Protein 3KNG (pdb70)

Nearest PDB structures (foldseek):
  3kng-assembly1_B  TM=1.000E+00  e=7.003E-21  Streptomyces nogalater
  3kg1-assembly3_A-2  TM=9.903E-01  e=3.746E-19  Streptomyces nogalater
  7bio-assembly1_A  TM=9.325E-01  e=1.350E-10  Streptomyces bottropensis
  2gff-assembly1_A  TM=7.891E-01  e=5.356E-07  Yersinia pestis
  2omo-assembly4_E  TM=8.307E-01  e=4.320E-06  Nitrosomonas europaea

InterPro domains:
  IPR007138 Antibiotic biosynthesis monooxygenase domain [PF03992] (16-83)
  IPR007138 Antibiotic biosynthesis monooxygenase domain [PS51725] (14-100)
  IPR011008 Dimeric alpha-beta barrel [SSF54909] (10-104)

Foldseek 3Di:
DQKKKKKKKKFFPAALVQLVVLVVVLVVLLCPFPFWDDKDWADDPPDGGIIMMITMGNHPVSVVVSCPDPVNVVSCVSNVVTIDIDMDMGDDDDDPPD/DFKKKKKKKKFWAAALVLLVVLVVVLVVLLVPFPFWDDKDWADDPPDRGIIMMITMGNHPVSVVVSVPDPVNVVSVVSNVVTIDIDMDMGDDDDDPPD

CATH classification: 3.30.70.100

Structure (mmCIF, N/CA/C/O backbone):
data_3KNG
#
_entry.id   3KNG
#
_cell.length_a   82.681
_cell.length_b   82.681
_cell.length_c   83.417
_cell.angle_alpha   90.000
_cell.angle_beta   90.000
_cell.angle_gamma   90.000
#
_symmetry.space_group_name_H-M   'P 41 21 2'
#
loop_
_entity.id
_entity.type
_entity.pdbx_description
1 polymer SnoaB
2 non-polymer 'SULFATE ION'
3 non-polymer 'CHLORIDE ION'
4 non-polymer 1,2-ETHANEDIOL
5 water water
#
loop_
_atom_site.group_PDB
_atom_site.id
_atom_site.type_symbol
_atom_site.label_atom_id
_atom_site.label_alt_id
_atom_site.label_comp_id
_atom_site.label_asym_id
_atom_site.label_entity_id
_atom_site.label_seq_id
_atom_site.pdbx_PDB_ins_code
_atom_site.Cartn_x
_atom_site.Cartn_y
_atom_site.Cartn_z
_atom_site.occupancy
_atom_site.B_iso_or_equiv
_atom_site.auth_seq_id
_atom_site.auth_comp_id
_atom_site.auth_asym_id
_atom_site.auth_atom_id
_atom_site.pdbx_PDB_model_num
ATOM 1 N N . ALA A 1 12 ? 27.368 1.721 -16.656 1.00 55.99 11 ALA A N 1
ATOM 2 C CA . ALA A 1 12 ? 28.417 0.778 -16.170 1.00 55.45 11 ALA A CA 1
ATOM 3 C C . ALA A 1 12 ? 29.323 1.445 -15.128 1.00 52.74 11 ALA A C 1
ATOM 4 O O . ALA A 1 12 ? 28.902 1.648 -13.987 1.00 53.74 11 ALA A O 1
ATOM 6 N N . ASP A 1 13 ? 30.554 1.782 -15.513 1.00 49.95 12 ASP A N 1
ATOM 7 C CA . ASP A 1 13 ? 31.476 2.492 -14.621 1.00 45.56 12 ASP A CA 1
ATOM 8 C C . ASP A 1 13 ? 31.166 3.986 -14.523 1.00 39.66 12 ASP A C 1
ATOM 9 O O . ASP A 1 13 ? 31.510 4.623 -13.525 1.00 37.95 12 ASP A O 1
ATOM 14 N N . GLU A 1 14 ? 30.520 4.535 -15.554 1.00 35.66 13 GLU A N 1
ATOM 15 C CA . GLU A 1 14 ? 30.168 5.958 -15.598 1.00 33.83 13 GLU A CA 1
ATOM 16 C C . GLU A 1 14 ? 29.373 6.398 -14.376 1.00 30.08 13 GLU A C 1
ATOM 17 O O . GLU A 1 14 ? 28.496 5.673 -13.898 1.00 31.34 13 GLU A O 1
ATOM 23 N N . VAL A 1 15 ? 29.693 7.584 -13.871 1.00 27.83 14 VAL A N 1
ATOM 24 C CA . VAL A 1 15 ? 28.892 8.210 -12.826 1.00 26.07 14 VAL A CA 1
ATOM 25 C C . VAL A 1 15 ? 28.322 9.534 -13.325 1.00 26.06 14 VAL A C 1
ATOM 26 O O . VAL A 1 15 ? 28.939 10.220 -14.145 1.00 23.40 14 VAL A O 1
ATOM 30 N N . THR A 1 16 ? 27.138 9.875 -12.830 1.00 23.65 15 THR A N 1
ATOM 31 C CA . THR A 1 16 ? 26.467 11.110 -13.206 1.00 23.32 15 THR A CA 1
ATOM 32 C C . THR A 1 16 ? 26.224 11.975 -11.973 1.00 22.24 15 THR A C 1
ATOM 33 O O . THR A 1 16 ? 25.561 11.551 -11.023 1.00 22.35 15 THR A O 1
ATOM 37 N N . PHE A 1 17 ? 26.775 13.185 -11.998 1.00 21.07 16 PHE A N 1
ATOM 38 C CA . PHE A 1 17 ? 26.619 14.149 -10.917 1.00 21.29 16 PHE A CA 1
ATOM 39 C C . PHE A 1 17 ? 25.478 15.098 -11.259 1.00 22.61 16 PHE A C 1
ATOM 40 O O . PHE A 1 17 ? 25.482 15.726 -12.320 1.00 25.10 16 PHE A O 1
ATOM 48 N N . VAL A 1 18 ? 24.495 15.183 -10.367 1.00 21.69 17 VAL A N 1
ATOM 49 C CA . VAL A 1 18 ? 23.336 16.049 -10.569 1.00 20.54 17 VAL A CA 1
ATOM 50 C C . VAL A 1 18 ? 23.297 17.128 -9.488 1.00 21.30 17 VAL A C 1
ATOM 51 O O . VAL A 1 18 ? 23.248 16.814 -8.298 1.00 22.96 17 VAL A O 1
ATOM 55 N N . ASN A 1 19 ? 23.327 18.389 -9.923 1.00 20.83 18 ASN A N 1
ATOM 56 C CA A ASN A 1 19 ? 23.262 19.511 -9.025 0.50 20.28 18 ASN A CA 1
ATOM 57 C CA B ASN A 1 19 ? 23.257 19.575 -9.034 0.50 21.99 18 ASN A CA 1
ATOM 58 C C . ASN A 1 19 ? 21.971 20.317 -9.270 1.00 21.93 18 ASN A C 1
ATOM 59 O O . ASN A 1 19 ? 21.638 20.620 -10.416 1.00 21.77 18 ASN A O 1
ATOM 68 N N . ARG A 1 20 ? 21.246 20.648 -8.205 1.00 20.24 19 ARG A N 1
ATOM 69 C CA . ARG A 1 20 ? 20.112 21.570 -8.330 1.00 21.10 19 ARG A CA 1
ATOM 70 C C . ARG A 1 20 ? 20.517 22.901 -7.702 1.00 21.15 19 ARG A C 1
ATOM 71 O O . ARG A 1 20 ? 20.779 22.963 -6.501 1.00 23.53 19 ARG A O 1
ATOM 79 N N . PHE A 1 21 ? 20.572 23.957 -8.512 1.00 21.03 20 PHE A N 1
ATOM 80 C CA . PHE A 1 21 ? 20.932 25.290 -8.022 1.00 20.83 20 PHE A CA 1
ATOM 81 C C . PHE A 1 21 ? 19.713 26.160 -7.750 1.00 23.20 20 PHE A C 1
ATOM 82 O O . PHE A 1 21 ? 18.753 26.164 -8.524 1.00 22.99 20 PHE A O 1
ATOM 90 N N . THR A 1 22 ? 19.769 26.898 -6.646 1.00 22.53 21 THR A N 1
ATOM 91 C CA . THR A 1 22 ? 18.882 28.028 -6.418 1.00 23.48 21 THR A CA 1
ATOM 92 C C . THR A 1 22 ? 19.762 29.274 -6.455 1.00 24.10 21 THR A C 1
ATOM 93 O O . THR A 1 22 ? 20.647 29.441 -5.613 1.00 23.89 21 THR A O 1
ATOM 97 N N . VAL A 1 23 ? 19.527 30.132 -7.442 1.00 22.74 22 VAL A N 1
ATOM 98 C CA . VAL A 1 23 ? 20.389 31.287 -7.679 1.00 21.04 22 VAL A CA 1
ATOM 99 C C . VAL A 1 23 ? 19.885 32.489 -6.890 1.00 24.93 22 VAL A C 1
ATOM 100 O O . VAL A 1 23 ? 18.721 32.880 -7.030 1.00 25.01 22 VAL A O 1
ATOM 104 N N . HIS A 1 24 ? 20.752 33.067 -6.060 1.00 24.96 23 HIS A N 1
ATOM 105 C CA A HIS A 1 24 ? 20.363 34.244 -5.284 0.60 27.57 23 HIS A CA 1
ATOM 106 C CA B HIS A 1 24 ? 20.392 34.232 -5.254 0.40 27.55 23 HIS A CA 1
ATOM 107 C C . HIS A 1 24 ? 20.983 35.540 -5.805 1.00 29.07 23 HIS A C 1
ATOM 108 O O . HIS A 1 24 ? 20.521 36.632 -5.464 1.00 30.30 23 HIS A O 1
ATOM 121 N N . GLY A 1 25 ? 22.004 35.420 -6.655 1.00 28.50 24 GLY A N 1
ATOM 122 C CA . GLY A 1 25 ? 22.589 36.574 -7.351 1.00 28.42 24 GLY A CA 1
ATOM 123 C C . GLY A 1 25 ? 21.933 36.786 -8.709 1.00 28.19 24 GLY A C 1
ATOM 124 O O . GLY A 1 25 ? 20.854 36.247 -8.968 1.00 29.62 24 GLY A O 1
ATOM 125 N N . ALA A 1 26 ? 22.573 37.569 -9.577 1.00 26.56 25 ALA A N 1
ATOM 126 C CA . ALA A 1 26 ? 22.062 37.791 -10.931 1.00 25.27 25 ALA A CA 1
ATOM 127 C C . ALA A 1 26 ? 22.249 36.527 -11.769 1.00 24.67 25 ALA A C 1
ATOM 128 O O . ALA A 1 26 ? 23.348 35.967 -11.795 1.00 23.16 25 ALA A O 1
ATOM 130 N N . PRO A 1 27 ? 21.174 36.056 -12.435 1.00 25.01 26 PRO A N 1
ATOM 131 C CA . PRO A 1 27 ? 21.300 34.865 -13.280 1.00 25.03 26 PRO A CA 1
ATOM 132 C C . PRO A 1 27 ? 22.371 34.967 -14.372 1.00 23.97 26 PRO A C 1
ATOM 133 O O . PRO A 1 27 ? 23.039 33.972 -14.657 1.00 21.66 26 PRO A O 1
ATOM 137 N N . ALA A 1 28 ? 22.532 36.148 -14.969 1.00 24.72 27 ALA A N 1
ATOM 138 C CA . ALA A 1 28 ? 23.569 36.367 -15.980 1.00 25.15 27 ALA A CA 1
ATOM 139 C C . ALA A 1 28 ? 24.974 36.141 -15.415 1.00 24.08 27 ALA A C 1
ATOM 140 O O . ALA A 1 28 ? 25.823 35.539 -16.075 1.00 22.80 27 ALA A O 1
ATOM 142 N N . GLU A 1 29 ? 25.205 36.626 -14.195 1.00 23.24 28 GLU A N 1
ATOM 143 C CA . GLU A 1 29 ? 26.487 36.444 -13.517 1.00 22.34 28 GLU A CA 1
ATOM 144 C C . GLU A 1 29 ? 26.690 34.984 -13.115 1.00 21.88 28 GLU A C 1
ATOM 145 O O . GLU A 1 29 ? 27.798 34.457 -13.229 1.00 21.57 28 GLU A O 1
ATOM 151 N N . PHE A 1 30 ? 25.619 34.339 -12.652 1.00 21.34 29 PHE A N 1
ATOM 152 C CA . PHE A 1 30 ? 25.664 32.913 -12.324 1.00 20.19 29 PHE A CA 1
ATOM 153 C C . PHE A 1 30 ? 26.081 32.076 -13.532 1.00 20.28 29 PHE A C 1
ATOM 154 O O . PHE A 1 30 ? 26.954 31.217 -13.416 1.00 19.98 29 PHE A O 1
ATOM 162 N N . GLU A 1 31 ? 25.457 32.332 -14.682 1.00 19.72 30 GLU A N 1
ATOM 163 C CA . GLU A 1 31 ? 25.754 31.590 -15.909 1.00 20.70 30 GLU A CA 1
ATOM 164 C C . GLU A 1 31 ? 27.191 31.806 -16.381 1.00 22.08 30 GLU A C 1
ATOM 165 O O . GLU A 1 31 ? 27.829 30.879 -16.887 1.00 21.67 30 GLU A O 1
ATOM 171 N N . SER A 1 32 ? 27.691 33.029 -16.205 1.00 21.36 31 SER A N 1
ATOM 172 C CA . SER A 1 32 ? 29.066 33.373 -16.563 1.00 23.67 31 SER A CA 1
ATOM 173 C C . SER A 1 32 ? 30.080 32.667 -15.662 1.00 21.46 31 SER A C 1
ATOM 174 O O . SER A 1 32 ? 31.057 32.098 -16.153 1.00 21.11 31 SER A O 1
ATOM 177 N N . VAL A 1 33 ? 29.842 32.709 -14.351 1.00 21.84 32 VAL A N 1
ATOM 178 C CA . VAL A 1 33 ? 30.701 32.031 -13.377 1.00 21.40 32 VAL A CA 1
ATOM 179 C C . VAL A 1 33 ? 30.608 30.514 -13.535 1.00 22.16 32 VAL A C 1
ATOM 180 O O . VAL A 1 33 ? 31.625 29.819 -13.444 1.00 22.42 32 VAL A O 1
ATOM 184 N N . PHE A 1 34 ? 29.400 30.007 -13.786 1.00 19.68 33 PHE A N 1
ATOM 185 C CA . PHE A 1 34 ? 29.224 28.575 -14.017 1.00 19.36 33 PHE A CA 1
ATOM 186 C C . PHE A 1 34 ? 30.018 28.099 -15.229 1.00 19.12 33 PHE A C 1
ATOM 187 O O . PHE A 1 34 ? 30.657 27.046 -15.177 1.00 19.73 33 PHE A O 1
ATOM 195 N N . ALA A 1 35 ? 29.972 28.875 -16.312 1.00 20.35 34 ALA A N 1
ATOM 196 C CA . ALA A 1 35 ? 30.677 28.530 -17.545 1.00 22.62 34 ALA A CA 1
ATOM 197 C C . ALA A 1 35 ? 32.176 28.341 -17.311 1.00 23.07 34 ALA A C 1
ATOM 198 O O . ALA A 1 35 ? 32.785 27.433 -17.882 1.00 22.31 34 ALA A O 1
ATOM 200 N N . ARG A 1 36 ? 32.759 29.195 -16.470 1.00 23.40 35 ARG A N 1
ATOM 201 C CA . ARG A 1 36 ? 34.176 29.091 -16.113 1.00 23.85 35 ARG A CA 1
ATOM 202 C C . ARG A 1 36 ? 34.461 27.843 -15.279 1.00 22.36 35 ARG A C 1
ATOM 203 O O . ARG A 1 36 ? 35.483 27.182 -15.479 1.00 22.54 35 ARG A O 1
ATOM 211 N N . THR A 1 37 ? 33.559 27.531 -14.350 1.00 21.70 36 THR A N 1
ATOM 212 C CA . THR A 1 37 ? 33.686 26.343 -13.506 1.00 22.13 36 THR A CA 1
ATOM 213 C C . THR A 1 37 ? 33.544 25.070 -14.342 1.00 21.01 36 THR A C 1
ATOM 214 O O . THR A 1 37 ? 34.276 24.099 -14.134 1.00 20.31 36 THR A O 1
ATOM 218 N N . ALA A 1 38 ? 32.605 25.088 -15.287 1.00 21.13 37 ALA A N 1
ATOM 219 C CA . ALA A 1 38 ? 32.389 23.969 -16.204 1.00 20.98 37 ALA A CA 1
ATOM 220 C C . ALA A 1 38 ? 33.613 23.729 -17.086 1.00 22.93 37 ALA A C 1
ATOM 221 O O . ALA A 1 38 ? 34.002 22.582 -17.313 1.00 22.91 37 ALA A O 1
ATOM 223 N N . ALA A 1 39 ? 34.211 24.818 -17.571 1.00 21.29 38 ALA A N 1
ATOM 224 C CA . ALA A 1 39 ? 35.443 24.760 -18.357 1.00 22.85 38 ALA A CA 1
ATOM 225 C C . ALA A 1 39 ? 36.585 24.151 -17.548 1.00 22.45 38 ALA A C 1
ATOM 226 O O . ALA A 1 39 ? 37.368 23.363 -18.079 1.00 23.98 38 ALA A O 1
ATOM 228 N N . PHE A 1 40 ? 36.668 24.516 -16.267 1.00 20.18 39 PHE A N 1
ATOM 229 C CA . PHE A 1 40 ? 37.650 23.931 -15.351 1.00 21.25 39 PHE A CA 1
ATOM 230 C C . PHE A 1 40 ? 37.504 22.412 -15.271 1.00 22.30 39 PHE A C 1
ATOM 231 O O . PHE A 1 40 ? 38.498 21.689 -15.359 1.00 22.22 39 PHE A O 1
ATOM 239 N N . PHE A 1 41 ? 36.273 21.936 -15.099 1.00 20.70 40 PHE A N 1
ATOM 240 C CA . PHE A 1 41 ? 36.025 20.500 -15.007 1.00 21.82 40 PHE A CA 1
ATOM 241 C C . PHE A 1 41 ? 36.187 19.789 -16.343 1.00 22.50 40 PHE A C 1
ATOM 242 O O . PHE A 1 41 ? 36.618 18.635 -16.385 1.00 21.04 40 PHE A O 1
ATOM 250 N N . ALA A 1 42 ? 35.851 20.483 -17.428 1.00 23.39 41 ALA A N 1
ATOM 251 C CA . ALA A 1 42 ? 35.954 19.920 -18.773 1.00 26.12 41 ALA A CA 1
ATOM 252 C C . ALA A 1 42 ? 37.392 19.568 -19.170 1.00 29.42 41 ALA A C 1
ATOM 253 O O . ALA A 1 42 ? 37.608 18.716 -20.035 1.00 29.95 41 ALA A O 1
ATOM 255 N N . ARG A 1 43 ? 38.366 20.225 -18.534 1.00 27.18 42 ARG A N 1
ATOM 256 C CA . ARG A 1 43 ? 39.795 19.952 -18.765 1.00 30.82 42 ARG A CA 1
ATOM 257 C C . ARG A 1 43 ? 40.317 18.747 -17.988 1.00 30.04 42 ARG A C 1
ATOM 258 O O . ARG A 1 43 ? 41.428 18.274 -18.246 1.00 27.84 42 ARG A O 1
ATOM 266 N N . GLN A 1 44 ? 39.534 18.268 -17.027 1.00 25.73 43 GLN A N 1
ATOM 267 C CA . GLN A 1 44 ? 39.986 17.197 -16.146 1.00 25.53 43 GLN A CA 1
ATOM 268 C C . GLN A 1 44 ? 39.867 15.837 -16.824 1.00 25.99 43 GLN A C 1
ATOM 269 O O . GLN A 1 44 ? 38.920 15.611 -17.582 1.00 25.39 43 GLN A O 1
ATOM 275 N N . PRO A 1 45 ? 40.832 14.931 -16.564 1.00 28.39 44 PRO A N 1
ATOM 276 C CA . PRO A 1 45 ? 40.733 13.583 -17.117 1.00 28.19 44 PRO A CA 1
ATOM 277 C C . PRO A 1 45 ? 39.437 12.905 -16.688 1.00 26.86 44 PRO A C 1
ATOM 278 O O . PRO A 1 45 ? 39.027 13.021 -15.530 1.00 27.24 44 PRO A O 1
ATOM 282 N N . GLY A 1 46 ? 38.795 12.219 -17.626 1.00 26.76 45 GLY A N 1
ATOM 283 C CA . GLY A 1 46 ? 37.585 11.472 -17.326 1.00 25.72 45 GLY A CA 1
ATOM 284 C C . GLY A 1 46 ? 36.285 12.240 -17.475 1.00 24.69 45 GLY A C 1
ATOM 285 O O . GLY A 1 46 ? 35.212 11.654 -17.323 1.00 25.06 45 GLY A O 1
ATOM 286 N N . PHE A 1 47 ? 36.362 13.541 -17.759 1.00 24.62 46 PHE A N 1
ATOM 287 C CA . PHE A 1 47 ? 35.154 14.321 -18.046 1.00 23.69 46 PHE A CA 1
ATOM 288 C C . PHE A 1 47 ? 34.534 13.839 -19.353 1.00 25.79 46 PHE A C 1
ATOM 289 O O . PHE A 1 47 ? 35.234 13.707 -20.360 1.00 24.33 46 PHE A O 1
A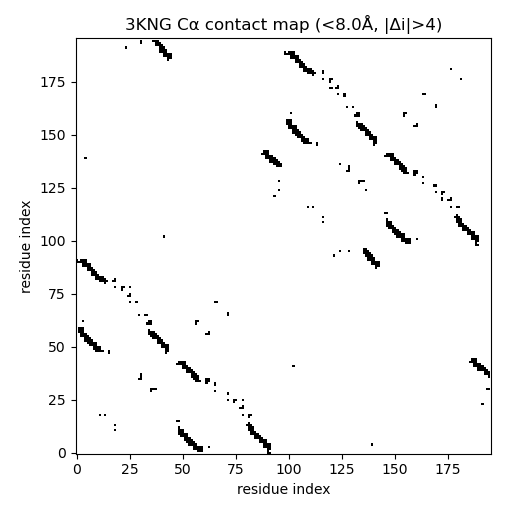TOM 297 N N . VAL A 1 48 ? 33.230 13.571 -19.338 1.00 22.08 47 VAL A N 1
ATOM 298 C CA . VAL A 1 48 ? 32.536 13.114 -20.545 1.00 25.66 47 VAL A CA 1
ATOM 299 C C . VAL A 1 48 ? 31.711 14.238 -21.174 1.00 25.08 47 VAL A C 1
ATOM 300 O O . VAL A 1 48 ? 31.967 14.634 -22.313 1.00 24.19 47 VAL A O 1
ATOM 304 N N . ARG A 1 49 ? 30.734 14.747 -20.427 1.00 23.87 48 ARG A N 1
ATOM 305 C CA . ARG A 1 49 ? 29.845 15.801 -20.911 1.00 24.46 48 ARG A CA 1
ATOM 306 C C . ARG A 1 49 ? 29.078 16.422 -19.749 1.00 23.51 48 ARG A C 1
ATOM 307 O O . ARG A 1 49 ? 28.996 15.834 -18.669 1.00 22.22 48 ARG A O 1
ATOM 315 N N . HIS A 1 50 ? 28.527 17.612 -19.969 1.00 23.30 49 HIS A N 1
ATOM 316 C CA . HIS A 1 50 ? 27.584 18.205 -19.026 1.00 22.26 49 HIS A CA 1
ATOM 317 C C . HIS A 1 50 ? 26.523 18.994 -19.777 1.00 23.66 49 HIS A C 1
ATOM 318 O O . HIS A 1 50 ? 26.741 19.411 -20.910 1.00 23.94 49 HIS A O 1
ATOM 325 N N . THR A 1 51 ? 25.379 19.194 -19.131 1.00 26.51 50 THR A N 1
ATOM 326 C CA . THR A 1 51 ? 24.364 20.120 -19.616 1.00 26.01 50 THR A CA 1
ATOM 327 C C . THR A 1 51 ? 23.833 20.951 -18.449 1.00 25.20 50 THR A C 1
ATOM 328 O O . THR A 1 51 ? 23.365 20.398 -17.450 1.00 23.87 50 THR A O 1
ATOM 332 N N . LEU A 1 52 ? 23.925 22.274 -18.569 1.00 22.46 51 LEU A N 1
ATOM 333 C CA . LEU A 1 52 ? 23.273 23.171 -17.620 1.00 22.90 51 LEU A CA 1
ATOM 334 C C . LEU A 1 52 ? 21.866 23.483 -18.116 1.00 21.27 51 LEU A C 1
ATOM 335 O O . LEU A 1 52 ? 21.683 23.950 -19.243 1.00 23.91 51 LEU A O 1
ATOM 340 N N . LEU A 1 53 ? 20.880 23.215 -17.265 1.00 21.23 52 LEU A N 1
ATOM 341 C CA . LEU A 1 53 ? 19.469 23.410 -17.594 1.00 21.29 52 LEU A CA 1
ATOM 342 C C . LEU A 1 53 ? 18.872 24.528 -16.737 1.00 22.43 52 LEU A C 1
ATOM 343 O O . LEU A 1 53 ? 19.213 24.644 -15.561 1.00 22.56 52 LEU A O 1
ATOM 348 N N . ARG A 1 54 ? 18.003 25.351 -17.330 1.00 22.69 53 ARG A N 1
ATOM 349 C CA A ARG A 1 54 ? 17.263 26.377 -16.589 0.50 22.06 53 ARG A CA 1
ATOM 350 C CA B ARG A 1 54 ? 17.263 26.375 -16.584 0.50 22.13 53 ARG A CA 1
ATOM 351 C C . ARG A 1 54 ? 15.782 26.014 -16.569 1.00 21.36 53 ARG A C 1
ATOM 352 O O . ARG A 1 54 ? 15.211 25.678 -17.609 1.00 21.98 53 ARG A O 1
ATOM 367 N N . GLU A 1 55 ? 15.157 26.078 -15.393 1.00 21.14 54 GLU A N 1
ATOM 368 C CA . GLU A 1 55 ? 13.730 25.747 -15.279 1.00 22.68 54 GLU A CA 1
ATOM 369 C C . GLU A 1 55 ? 12.866 26.747 -16.058 1.00 25.84 54 GLU A C 1
ATOM 370 O O . GLU A 1 55 ? 13.036 27.959 -15.908 1.00 27.72 54 GLU A O 1
ATOM 376 N N . ARG A 1 56 ? 11.960 26.233 -16.895 1.00 24.90 55 ARG A N 1
ATOM 377 C CA . ARG A 1 56 ? 11.057 27.071 -17.706 1.00 31.43 55 ARG A CA 1
ATOM 378 C C . ARG A 1 56 ? 10.227 28.002 -16.824 1.00 33.08 55 ARG A C 1
ATOM 379 O O . ARG A 1 56 ? 9.760 27.587 -15.761 1.00 32.80 55 ARG A O 1
ATOM 387 N N . ASP A 1 57 ? 10.046 29.250 -17.260 1.00 39.42 56 ASP A N 1
ATOM 388 C CA . ASP A 1 57 ? 9.217 30.228 -16.535 1.00 46.17 56 ASP A CA 1
ATOM 389 C C . ASP A 1 57 ? 9.745 30.594 -15.135 1.00 47.22 56 ASP A C 1
ATOM 390 O O . ASP A 1 57 ? 9.005 31.140 -14.311 1.00 49.29 56 ASP A O 1
ATOM 395 N N . LYS A 1 58 ? 11.012 30.283 -14.870 1.00 46.41 57 LYS A N 1
ATOM 396 C CA . LYS A 1 58 ? 11.670 30.677 -13.624 1.00 45.98 57 LYS A CA 1
ATOM 397 C C . LYS A 1 58 ? 13.007 31.328 -13.949 1.00 44.37 57 LYS A C 1
ATOM 398 O O . LYS A 1 58 ? 13.638 30.989 -14.953 1.00 43.33 57 LYS A O 1
ATOM 404 N N . ASP A 1 59 ? 13.438 32.260 -13.105 1.00 41.94 58 ASP A N 1
ATOM 405 C CA . ASP A 1 59 ? 14.702 32.955 -13.324 1.00 42.25 58 ASP A CA 1
ATOM 406 C C . ASP A 1 59 ? 15.850 32.357 -12.518 1.00 37.65 58 ASP A C 1
ATOM 407 O O . ASP A 1 59 ? 17.012 32.445 -12.925 1.00 38.08 58 ASP A O 1
ATOM 412 N N . ASN A 1 60 ? 15.509 31.734 -11.390 1.00 31.25 59 ASN A N 1
ATOM 413 C CA A ASN A 1 60 ? 16.441 31.398 -10.312 0.50 29.74 59 ASN A CA 1
ATOM 414 C CA B ASN A 1 60 ? 16.544 31.399 -10.412 0.50 29.36 59 ASN A CA 1
ATOM 415 C C . ASN A 1 60 ? 16.716 29.905 -10.108 1.00 28.10 59 ASN A C 1
ATOM 416 O O . ASN A 1 60 ? 17.379 29.523 -9.137 1.00 25.90 59 ASN A O 1
ATOM 425 N N . SER A 1 61 ? 16.173 29.064 -10.983 1.00 23.70 60 SER A N 1
ATOM 426 C CA . SER A 1 61 ? 16.259 27.615 -10.816 1.00 22.43 60 SER A CA 1
ATOM 427 C C . SER A 1 61 ? 17.016 26.946 -11.964 1.00 21.48 60 SER A C 1
ATOM 428 O O . SER A 1 61 ? 16.644 27.087 -13.131 1.00 21.32 60 SER A O 1
ATOM 431 N N . TYR A 1 62 ? 18.081 26.223 -11.621 1.00 20.64 61 TYR A N 1
ATOM 432 C CA . TYR A 1 62 ? 18.910 25.520 -12.601 1.00 18.94 61 TYR A CA 1
ATOM 433 C C . TYR A 1 62 ? 19.223 24.100 -12.137 1.00 19.77 61 TYR A C 1
ATOM 434 O O . TYR A 1 62 ? 19.224 23.819 -10.937 1.00 20.94 61 TYR A O 1
ATOM 443 N N . VAL A 1 63 ? 19.496 23.216 -13.094 1.00 19.02 62 VAL A N 1
ATOM 444 C CA . VAL A 1 63 ? 20.010 21.877 -12.804 1.00 19.14 62 VAL A CA 1
ATOM 445 C C . VAL A 1 63 ? 21.180 21.570 -13.735 1.00 21.59 62 VAL A C 1
ATOM 446 O O . VAL A 1 63 ? 21.084 21.773 -14.947 1.00 21.65 62 VAL A O 1
ATOM 450 N N . ASN A 1 64 ? 22.282 21.094 -13.166 1.00 19.26 63 ASN A N 1
ATOM 451 C CA . ASN A 1 64 ? 23.400 20.625 -13.969 1.00 19.66 63 ASN A CA 1
ATOM 452 C C . ASN A 1 64 ? 23.528 19.110 -13.919 1.00 20.08 63 ASN A C 1
ATOM 453 O O . ASN A 1 64 ? 23.438 18.502 -12.849 1.00 20.87 63 ASN A O 1
ATOM 458 N N . ILE A 1 65 ? 23.731 18.520 -15.092 1.00 18.80 64 ILE A N 1
ATOM 459 C CA A ILE A 1 65 ? 23.955 17.085 -15.212 0.50 20.36 64 ILE A CA 1
ATOM 460 C CA B ILE A 1 65 ? 23.938 17.085 -15.240 0.50 20.94 64 ILE A CA 1
ATOM 461 C C . ILE A 1 65 ? 25.334 16.882 -15.828 1.00 21.36 64 ILE A C 1
ATOM 462 O O . ILE A 1 65 ? 25.604 17.342 -16.937 1.00 21.51 64 ILE A O 1
ATOM 471 N N . ALA A 1 66 ? 26.217 16.205 -15.098 1.00 21.11 65 ALA A N 1
ATOM 472 C CA . ALA A 1 66 ? 27.584 15.984 -15.583 1.00 21.82 65 ALA A CA 1
ATOM 473 C C . ALA A 1 66 ? 27.993 14.517 -15.519 1.00 23.20 65 ALA A C 1
ATOM 474 O O . ALA A 1 66 ? 27.809 13.859 -14.494 1.00 23.46 65 ALA A O 1
ATOM 476 N N . VAL A 1 67 ? 28.553 14.014 -16.618 1.00 20.75 66 VAL A N 1
ATOM 477 C CA . VAL A 1 67 ? 28.948 12.608 -16.713 1.00 21.96 66 VAL A CA 1
ATOM 478 C C . VAL A 1 67 ? 30.471 12.452 -16.672 1.00 23.44 66 VAL A C 1
ATOM 479 O O . VAL A 1 67 ? 31.206 13.197 -17.323 1.00 23.11 66 VAL A O 1
ATOM 483 N N . TRP A 1 68 ? 30.917 11.479 -15.881 1.00 23.13 67 TRP A N 1
ATOM 484 C CA . TRP A 1 68 ? 32.328 11.168 -15.687 1.00 23.11 67 TRP A CA 1
ATOM 485 C C . TRP A 1 68 ? 32.563 9.698 -16.011 1.00 25.53 67 TRP A C 1
ATOM 486 O O . TRP A 1 68 ? 31.679 8.870 -15.786 1.00 26.07 67 TRP A O 1
ATOM 497 N N . THR A 1 69 ? 33.743 9.375 -16.542 1.00 27.78 68 THR A N 1
ATOM 498 C CA . THR A 1 69 ? 34.066 7.999 -16.949 1.00 30.19 68 THR A CA 1
ATOM 499 C C . THR A 1 69 ? 33.941 6.999 -15.801 1.00 29.61 68 THR A C 1
ATOM 500 O O . THR A 1 69 ? 33.505 5.863 -16.004 1.00 30.85 68 THR A O 1
ATOM 504 N N . ASP A 1 70 ? 34.329 7.431 -14.605 1.00 30.42 69 ASP A N 1
ATOM 505 C CA . ASP A 1 70 ? 34.253 6.604 -13.408 1.00 31.54 69 ASP A CA 1
ATOM 506 C C . ASP A 1 70 ? 34.268 7.477 -12.162 1.00 31.52 69 ASP A C 1
ATOM 507 O O . ASP A 1 70 ? 34.468 8.691 -12.243 1.00 28.46 69 ASP A O 1
ATOM 512 N N . HIS A 1 71 ? 34.053 6.844 -11.015 1.00 31.27 70 HIS A N 1
ATOM 513 C CA . HIS A 1 71 ? 33.997 7.541 -9.743 1.00 31.43 70 HIS A CA 1
ATOM 514 C C . HIS A 1 71 ? 35.338 8.158 -9.346 1.00 32.42 70 HIS A C 1
ATOM 515 O O . HIS A 1 71 ? 35.378 9.261 -8.793 1.00 30.06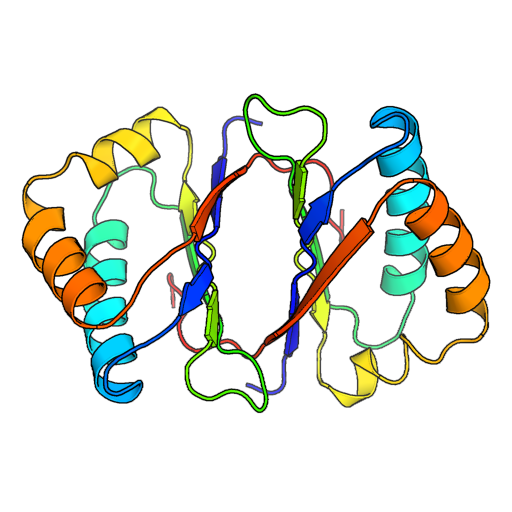 70 HIS A O 1
ATOM 522 N N . ASP A 1 72 ? 36.424 7.444 -9.633 1.00 33.47 71 ASP A N 1
ATOM 523 C CA . ASP A 1 72 ? 37.771 7.912 -9.312 1.00 33.63 71 ASP A CA 1
ATOM 524 C C . ASP A 1 72 ? 38.141 9.202 -10.051 1.00 30.65 71 ASP A C 1
ATOM 525 O O . ASP A 1 72 ? 38.743 10.096 -9.459 1.00 31.33 71 ASP A O 1
ATOM 530 N N . ALA A 1 73 ? 37.764 9.300 -11.326 1.00 29.28 72 ALA A N 1
ATOM 531 C CA . ALA A 1 73 ? 38.001 10.511 -12.117 1.00 28.71 72 ALA A CA 1
ATOM 532 C C . ALA A 1 73 ? 37.244 11.719 -11.561 1.00 27.31 72 ALA A C 1
ATOM 533 O O . ALA A 1 73 ? 37.788 12.824 -11.502 1.00 26.10 72 ALA A O 1
ATOM 535 N N . PHE A 1 74 ? 35.991 11.495 -11.163 1.00 27.33 73 PHE A N 1
ATOM 536 C CA . PHE A 1 74 ? 35.156 12.522 -10.536 1.00 26.58 73 PHE A CA 1
ATOM 537 C C . PHE A 1 74 ? 35.767 12.996 -9.215 1.00 26.49 73 PHE A C 1
ATOM 538 O O . PHE A 1 74 ? 35.825 14.200 -8.956 1.00 25.89 73 PHE A O 1
ATOM 546 N N . ARG A 1 75 ? 36.224 12.047 -8.396 1.00 27.16 74 ARG A N 1
ATOM 547 C CA . ARG A 1 75 ? 36.850 12.351 -7.105 1.00 28.16 74 ARG A CA 1
ATOM 548 C C . ARG A 1 75 ? 38.146 13.145 -7.255 1.00 29.06 74 ARG A C 1
ATOM 549 O O . ARG A 1 75 ? 38.386 14.090 -6.495 1.00 27.55 74 ARG A O 1
ATOM 557 N N . ARG A 1 76 ? 38.968 12.753 -8.232 1.00 28.63 75 ARG A N 1
ATOM 558 C CA A ARG A 1 76 ? 40.240 13.419 -8.496 0.50 28.74 75 ARG A CA 1
ATOM 559 C CA B ARG A 1 76 ? 40.244 13.424 -8.505 0.50 28.99 75 ARG A CA 1
ATOM 560 C C . ARG A 1 76 ? 40.036 14.863 -8.965 1.00 27.74 75 ARG A C 1
ATOM 561 O O . ARG A 1 76 ? 40.805 15.755 -8.599 1.00 27.42 75 ARG A O 1
ATOM 576 N N . ALA A 1 77 ? 38.997 15.082 -9.771 1.00 24.88 76 ALA A N 1
ATOM 577 C CA . ALA A 1 77 ? 38.655 16.417 -10.253 1.00 25.73 76 ALA A CA 1
ATOM 578 C C . ALA A 1 77 ? 38.188 17.308 -9.104 1.00 24.55 76 ALA A C 1
ATOM 579 O O . ALA A 1 77 ? 38.636 18.449 -8.980 1.00 24.94 76 ALA A O 1
ATOM 581 N N . LEU A 1 78 ? 37.293 16.777 -8.270 1.00 24.66 77 LEU A N 1
ATOM 582 C CA . LEU A 1 78 ? 36.768 17.510 -7.117 1.00 27.44 77 LEU A CA 1
ATOM 583 C C . LEU A 1 78 ? 37.871 17.913 -6.146 1.00 29.02 77 LEU A C 1
ATOM 584 O O . LEU A 1 78 ? 37.761 18.929 -5.457 1.00 30.77 77 LEU A O 1
ATOM 589 N N . ALA A 1 79 ? 38.932 17.110 -6.100 1.00 28.51 78 ALA A N 1
ATOM 590 C CA . ALA A 1 79 ? 40.037 17.323 -5.170 1.00 27.93 78 ALA A CA 1
ATOM 591 C C . ALA A 1 79 ? 41.105 18.311 -5.655 1.00 29.29 78 ALA A C 1
ATOM 592 O O . ALA A 1 79 ? 41.979 18.699 -4.875 1.00 30.41 78 ALA A O 1
ATOM 594 N N . GLN A 1 80 ? 41.039 18.716 -6.924 1.00 27.76 79 GLN A N 1
ATOM 595 C CA . GLN A 1 80 ? 42.001 19.675 -7.484 1.00 27.79 79 GLN A CA 1
ATOM 596 C C . GLN A 1 80 ? 41.996 20.985 -6.694 1.00 27.74 79 GLN A C 1
ATOM 597 O O . GLN A 1 80 ? 40.922 21.508 -6.385 1.00 25.23 79 GLN A O 1
ATOM 603 N N . PRO A 1 81 ? 43.192 21.515 -6.356 1.00 29.62 80 PRO A N 1
ATOM 604 C CA . PRO A 1 81 ? 43.244 22.758 -5.582 1.00 29.00 80 PRO A CA 1
ATOM 605 C C . PRO A 1 81 ? 42.559 23.917 -6.303 1.00 26.56 80 PRO A C 1
ATOM 606 O O . PRO A 1 81 ? 42.010 24.809 -5.653 1.00 25.72 80 PRO A O 1
ATOM 610 N N . GLY A 1 82 ? 42.590 23.884 -7.634 1.00 26.00 81 GLY A N 1
ATOM 611 C CA . GLY A 1 82 ? 41.945 24.891 -8.468 1.00 25.51 81 GLY A CA 1
ATOM 612 C C . GLY A 1 82 ? 40.437 24.950 -8.318 1.00 24.06 81 GLY A C 1
ATOM 613 O O . GLY A 1 82 ? 39.831 25.989 -8.588 1.00 24.91 81 GLY A O 1
ATOM 614 N N . PHE A 1 83 ? 39.825 23.846 -7.890 1.00 21.72 82 PHE A N 1
ATOM 615 C CA . PHE A 1 83 ? 38.378 23.824 -7.683 1.00 22.67 82 PHE A CA 1
ATOM 616 C C . PHE A 1 83 ? 37.922 24.756 -6.559 1.00 23.39 82 PHE A C 1
ATOM 617 O O . PHE A 1 83 ? 36.850 25.356 -6.650 1.00 20.53 82 PHE A O 1
ATOM 625 N N . LEU A 1 84 ? 38.736 24.888 -5.515 1.00 20.18 83 LEU A N 1
ATOM 626 C CA . LEU A 1 84 ? 38.324 25.630 -4.320 1.00 19.75 83 LEU A CA 1
ATOM 627 C C . LEU A 1 84 ? 37.909 27.094 -4.562 1.00 20.76 83 LEU A C 1
ATOM 628 O O . LEU A 1 84 ? 36.840 27.499 -4.097 1.00 18.69 83 LEU A O 1
ATOM 633 N N . PRO A 1 85 ? 38.733 27.890 -5.287 1.00 21.99 84 PRO A N 1
ATOM 634 C CA . PRO A 1 85 ? 38.253 29.241 -5.622 1.00 21.44 84 PRO A CA 1
ATOM 635 C C . PRO A 1 85 ? 37.075 29.287 -6.605 1.00 21.23 84 PRO A C 1
ATOM 636 O O . PRO A 1 85 ? 36.275 30.223 -6.539 1.00 20.57 84 PRO A O 1
ATOM 640 N N . HIS A 1 86 ? 36.971 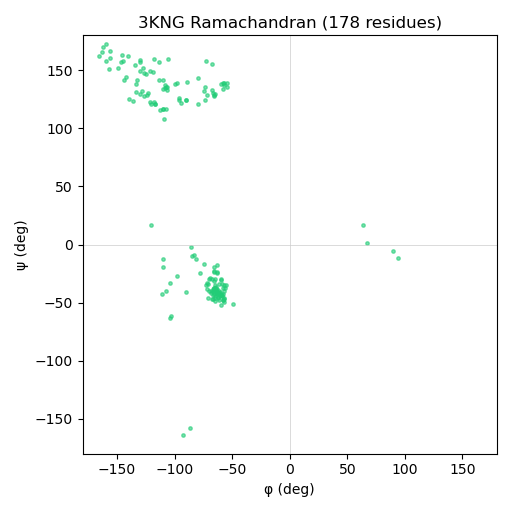28.305 -7.506 1.00 20.42 85 HIS A N 1
ATOM 641 C CA . HIS A 1 86 ? 35.796 28.197 -8.384 1.00 20.37 85 HIS A CA 1
ATOM 642 C C . HIS A 1 86 ? 34.532 27.961 -7.560 1.00 19.33 85 HIS A C 1
ATOM 643 O O . HIS A 1 86 ? 33.508 28.606 -7.793 1.00 19.16 85 HIS A O 1
ATOM 650 N N . ALA A 1 87 ? 34.612 27.034 -6.605 1.00 19.53 86 ALA A N 1
ATOM 651 C CA . ALA A 1 87 ? 33.493 26.732 -5.715 1.00 18.97 86 ALA A CA 1
ATOM 652 C C . ALA A 1 87 ? 33.081 27.971 -4.926 1.00 18.47 86 ALA A C 1
ATOM 653 O O . ALA A 1 87 ? 31.892 28.253 -4.787 1.00 17.99 86 ALA A O 1
ATOM 655 N N . THR A 1 88 ? 34.072 28.709 -4.430 1.00 18.01 87 THR A N 1
ATOM 656 C CA . THR A 1 88 ? 33.842 29.950 -3.692 1.00 17.97 87 THR A CA 1
ATOM 657 C C . THR A 1 88 ? 33.038 30.959 -4.523 1.00 19.71 87 THR A C 1
ATOM 658 O O . THR A 1 88 ? 32.072 31.547 -4.028 1.00 19.15 87 THR A O 1
ATOM 662 N N . ALA A 1 89 ? 33.432 31.132 -5.783 1.00 18.50 88 ALA A N 1
ATOM 663 C CA . ALA A 1 89 ? 32.768 32.067 -6.690 1.00 20.08 88 ALA A CA 1
ATOM 664 C C . ALA A 1 89 ? 31.329 31.658 -7.011 1.00 20.06 88 ALA A C 1
ATOM 665 O O . ALA A 1 89 ? 30.432 32.503 -7.033 1.00 22.19 88 ALA A O 1
ATOM 667 N N . LEU A 1 90 ? 31.119 30.367 -7.256 1.00 20.27 89 LEU A N 1
ATOM 668 C CA . LEU A 1 90 ? 29.805 29.851 -7.635 1.00 22.15 89 LEU A CA 1
ATOM 669 C C . LEU A 1 90 ? 28.827 29.856 -6.460 1.00 21.45 89 LEU A C 1
ATOM 670 O O . LEU A 1 90 ? 27.642 30.151 -6.632 1.00 20.77 89 LEU A O 1
ATOM 675 N N . ARG A 1 91 ? 29.334 29.538 -5.273 1.00 20.92 90 ARG A N 1
ATOM 676 C CA . ARG A 1 91 ? 28.510 29.502 -4.069 1.00 21.20 90 ARG A CA 1
ATOM 677 C C . ARG A 1 91 ? 28.153 30.901 -3.547 1.00 22.80 90 ARG A C 1
ATOM 678 O O . ARG A 1 91 ? 27.218 31.047 -2.761 1.00 24.71 90 ARG A O 1
ATOM 686 N N . ALA A 1 92 ? 28.879 31.922 -4.005 1.00 23.97 91 ALA A N 1
ATOM 687 C CA . ALA A 1 92 ? 28.520 33.318 -3.734 1.00 25.29 91 ALA A CA 1
ATOM 688 C C . ALA A 1 92 ? 27.202 33.714 -4.406 1.00 25.31 91 ALA A C 1
ATOM 689 O O . ALA A 1 92 ? 26.527 34.650 -3.968 1.00 27.64 91 ALA A O 1
ATOM 691 N N . LEU A 1 93 ? 26.846 32.987 -5.462 1.00 23.05 92 LEU A N 1
ATOM 692 C CA . LEU A 1 93 ? 25.718 33.338 -6.322 1.00 22.89 92 LEU A CA 1
ATOM 693 C C . LEU A 1 93 ? 24.546 32.374 -6.187 1.00 20.94 92 LEU A C 1
ATOM 694 O O . LEU A 1 93 ? 23.441 32.659 -6.658 1.00 22.22 92 LEU A O 1
ATOM 699 N N . SER A 1 94 ? 24.791 31.239 -5.539 1.00 21.9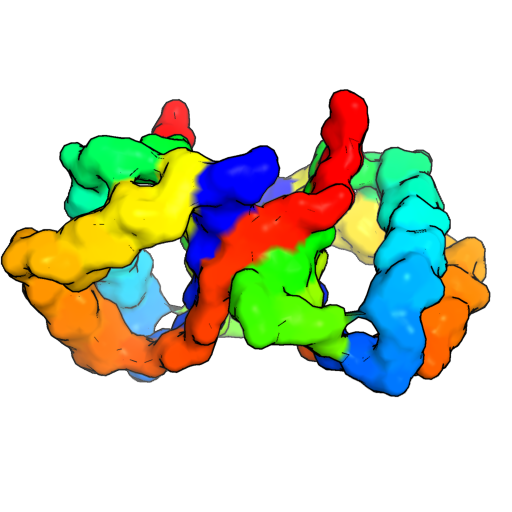9 93 SER A N 1
ATOM 700 C CA . SER A 1 94 ? 23.834 30.142 -5.530 1.00 22.36 93 SER A CA 1
ATOM 701 C C . SER A 1 94 ? 24.008 29.200 -4.349 1.00 23.33 93 SER A C 1
ATOM 702 O O . SER A 1 94 ? 25.111 29.034 -3.826 1.00 23.69 93 SER A O 1
ATOM 705 N N . THR A 1 95 ? 22.903 28.588 -3.940 1.00 23.05 94 THR A N 1
ATOM 706 C CA . THR A 1 95 ? 22.945 27.427 -3.064 1.00 25.56 94 THR A CA 1
ATOM 707 C C . THR A 1 95 ? 22.612 26.203 -3.911 1.00 26.52 94 THR A C 1
ATOM 708 O O . THR A 1 95 ? 22.017 26.337 -4.984 1.00 26.46 94 THR A O 1
ATOM 712 N N . SER A 1 96 ? 22.993 25.017 -3.444 1.00 26.25 95 SER A N 1
ATOM 713 C CA . SER A 1 96 ? 22.776 23.813 -4.239 1.00 29.21 95 SER A CA 1
ATOM 714 C C . SER A 1 96 ? 22.542 22.539 -3.434 1.00 29.95 95 SER A C 1
ATOM 715 O O . SER A 1 96 ? 23.003 22.405 -2.299 1.00 30.44 95 SER A O 1
ATOM 718 N N . GLU A 1 97 ? 21.802 21.618 -4.046 1.00 26.55 96 GLU A N 1
ATOM 719 C CA . GLU A 1 97 ? 21.617 20.269 -3.531 1.00 25.45 96 GLU A CA 1
ATOM 720 C C . GLU A 1 97 ? 22.053 19.312 -4.633 1.00 26.43 96 GLU A C 1
ATOM 721 O O . GLU A 1 97 ? 21.611 19.438 -5.777 1.00 26.28 96 GLU A O 1
ATOM 727 N N . HIS A 1 98 ? 22.918 18.363 -4.298 1.00 25.27 97 HIS A N 1
ATOM 728 C CA . HIS A 1 98 ? 23.538 17.525 -5.319 1.00 26.92 97 HIS A CA 1
ATOM 729 C C . HIS A 1 98 ? 23.651 16.072 -4.883 1.00 26.76 97 HIS A C 1
ATOM 730 O O . HIS A 1 98 ? 23.555 15.757 -3.694 1.00 27.01 97 HIS A O 1
ATOM 737 N N . GLY A 1 99 ? 23.860 15.194 -5.859 1.00 26.09 98 GLY A N 1
ATOM 738 C CA . GLY A 1 99 ? 24.081 13.777 -5.603 1.00 25.20 98 GLY A CA 1
ATOM 739 C C . GLY A 1 99 ? 24.845 13.130 -6.740 1.00 25.60 98 GLY A C 1
ATOM 740 O O . GLY A 1 99 ? 24.895 13.666 -7.850 1.00 22.82 98 GLY A O 1
ATOM 741 N N . LEU A 1 100 ? 25.443 11.975 -6.460 1.00 25.58 99 LEU A N 1
ATOM 742 C CA . LEU A 1 100 ? 26.141 11.197 -7.478 1.00 25.78 99 LEU A CA 1
ATOM 743 C C . LEU A 1 100 ? 25.363 9.918 -7.784 1.00 24.49 99 LEU A C 1
ATOM 744 O O . LEU A 1 100 ? 24.921 9.214 -6.873 1.00 25.08 99 LEU A O 1
ATOM 749 N N . PHE A 1 101 ? 25.209 9.631 -9.076 1.00 24.36 100 PHE A N 1
ATOM 750 C CA . PHE A 1 101 ? 24.284 8.605 -9.558 1.00 23.34 100 PHE A CA 1
ATOM 751 C C . PHE A 1 101 ? 24.933 7.622 -10.535 1.00 25.66 100 PHE A C 1
ATOM 752 O O . PHE A 1 101 ? 25.965 7.924 -11.141 1.00 25.79 100 PHE A O 1
ATOM 760 N N . THR A 1 102 ? 24.316 6.447 -10.667 1.00 25.12 101 THR A N 1
ATOM 761 C CA A THR A 1 102 ? 24.669 5.516 -11.735 0.50 26.29 101 THR A CA 1
ATOM 762 C CA B THR A 1 102 ? 24.658 5.460 -11.689 0.50 27.07 101 THR A CA 1
ATOM 763 C C . THR A 1 102 ? 23.450 5.307 -12.617 1.00 27.19 101 THR A C 1
ATOM 764 O O . THR A 1 102 ? 22.311 5.332 -12.145 1.00 26.13 101 THR A O 1
ATOM 771 N N . ALA A 1 103 ? 23.691 5.133 -13.913 1.00 25.91 102 ALA A N 1
ATOM 772 C CA . ALA A 1 103 ? 22.606 4.932 -14.872 1.00 27.69 102 ALA A CA 1
ATOM 773 C C . ALA A 1 103 ? 22.027 3.523 -14.757 1.00 28.74 102 ALA A C 1
ATOM 774 O O . ALA A 1 103 ? 22.771 2.540 -14.723 1.00 29.43 102 ALA A O 1
ATOM 776 N N . ARG A 1 104 ? 20.701 3.433 -14.694 1.00 27.17 103 ARG A N 1
ATOM 777 C CA . ARG A 1 104 ? 20.018 2.146 -14.578 1.00 26.70 103 ARG A CA 1
ATOM 778 C C . ARG A 1 104 ? 19.329 1.757 -15.883 1.00 26.44 103 ARG A C 1
ATOM 779 O O . ARG A 1 104 ? 19.350 0.590 -16.280 1.00 25.92 103 ARG A O 1
ATOM 787 N N . GLN A 1 105 ? 18.717 2.744 -16.536 1.00 24.33 104 GLN A N 1
ATOM 788 C CA . GLN A 1 105 ? 17.986 2.538 -17.783 1.00 25.82 104 GLN A CA 1
ATOM 789 C C . GLN A 1 105 ? 18.178 3.736 -18.702 1.00 26.43 104 GLN A C 1
ATOM 790 O O . GLN A 1 105 ? 18.210 4.878 -18.238 1.00 24.39 104 GLN A O 1
ATOM 796 N N . THR A 1 106 ? 18.307 3.459 -19.998 1.00 27.36 105 THR A N 1
ATOM 797 C CA A THR A 1 106 ? 18.385 4.483 -21.041 0.50 28.23 105 THR A CA 1
ATOM 798 C CA B THR A 1 106 ? 18.288 4.512 -21.007 0.50 28.39 105 THR A CA 1
ATOM 799 C C . THR A 1 106 ? 17.590 4.039 -22.272 1.00 29.15 105 THR A C 1
ATOM 800 O O . THR A 1 106 ? 17.644 2.863 -22.645 1.00 29.73 105 THR A O 1
ATOM 807 N N . LEU A 1 107 ? 16.883 4.969 -22.901 1.00 29.35 106 LEU A N 1
ATOM 808 C CA . LEU A 1 107 ? 16.260 4.739 -24.197 1.00 33.03 106 LEU A CA 1
ATOM 809 C C . LEU A 1 107 ? 16.594 5.961 -25.044 1.00 36.39 106 LEU A C 1
ATOM 810 O O . LEU A 1 107 ? 16.558 7.079 -24.534 1.00 35.63 106 LEU A O 1
ATOM 815 N N . PRO A 1 108 ? 16.937 5.761 -26.331 1.00 40.86 107 PRO A N 1
ATOM 816 C CA . PRO A 1 108 ? 17.018 4.480 -27.046 1.00 43.36 107 PRO A CA 1
ATOM 817 C C . PRO A 1 108 ? 18.223 3.637 -26.617 1.00 46.24 107 PRO A C 1
ATOM 818 O O . PRO A 1 108 ? 19.195 4.178 -26.086 1.00 45.28 107 PRO A O 1
ATOM 822 N N . GLU A 1 109 ? 18.146 2.326 -26.840 1.00 52.37 108 GLU A N 1
ATOM 823 C CA . GLU A 1 109 ? 19.237 1.408 -26.499 1.00 56.52 108 GLU A CA 1
ATOM 824 C C . GLU A 1 109 ? 20.298 1.324 -27.596 1.00 58.95 108 GLU A C 1
ATOM 825 O O . GLU A 1 109 ? 20.196 1.987 -28.629 1.00 61.05 108 GLU A O 1
ATOM 831 N N . ALA B 1 12 ? 16.776 24.917 -28.851 1.00 59.31 11 ALA B N 1
ATOM 832 C CA . ALA B 1 12 ? 15.945 25.999 -28.248 1.00 57.64 11 ALA B CA 1
ATOM 833 C C . ALA B 1 12 ? 14.560 25.492 -27.838 1.00 53.38 11 ALA B C 1
ATOM 834 O O . ALA B 1 12 ? 14.111 25.739 -26.716 1.00 54.36 11 ALA B O 1
ATOM 836 N N . ASP B 1 13 ? 13.898 24.783 -28.753 1.00 47.99 12 ASP B N 1
ATOM 837 C CA . ASP B 1 13 ? 12.549 24.242 -28.537 1.00 42.51 12 ASP B CA 1
ATOM 838 C C . ASP B 1 13 ? 12.522 23.058 -27.577 1.00 36.17 12 ASP B C 1
ATOM 839 O O . ASP B 1 13 ? 11.559 22.877 -26.827 1.00 30.76 12 ASP B O 1
ATOM 844 N N . GLU B 1 14 ? 13.578 22.252 -27.633 1.00 31.57 13 GLU B N 1
ATOM 845 C CA . GLU B 1 14 ? 13.726 21.037 -26.840 1.00 31.76 13 GLU B CA 1
ATOM 846 C C . GLU B 1 14 ? 13.567 21.313 -25.344 1.00 28.82 13 GLU B C 1
ATOM 847 O O . GLU B 1 14 ? 14.110 22.291 -24.827 1.00 28.56 13 GLU B O 1
ATOM 853 N N . VAL B 1 15 ? 12.809 20.458 -24.663 1.00 26.49 14 VAL B N 1
ATOM 854 C CA . VAL B 1 15 ? 12.619 20.578 -23.219 1.00 24.74 14 VAL B CA 1
ATOM 855 C C . VAL B 1 15 ? 13.075 19.305 -22.516 1.00 24.49 14 VAL B C 1
ATOM 856 O O . VAL B 1 15 ? 12.999 18.211 -23.081 1.00 23.68 14 VAL B O 1
ATOM 860 N N . THR B 1 16 ? 13.558 19.460 -21.290 1.00 21.82 15 THR B N 1
ATOM 861 C CA . THR B 1 16 ? 14.012 18.335 -20.494 1.00 20.24 15 THR B CA 1
ATOM 862 C C . THR B 1 16 ? 13.207 18.290 -19.205 1.00 19.50 15 THR B C 1
ATOM 863 O O . THR B 1 16 ? 13.183 19.261 -18.446 1.00 19.03 15 THR B O 1
ATOM 867 N N . PHE B 1 17 ? 12.539 17.166 -18.969 1.00 18.60 16 PHE B N 1
ATOM 868 C CA . PHE B 1 17 ? 11.783 16.969 -17.742 1.00 18.87 16 PHE B CA 1
ATOM 869 C C . PHE B 1 17 ? 12.637 16.196 -16.747 1.00 19.93 16 PHE B C 1
ATOM 870 O O . PHE B 1 17 ? 13.163 15.128 -17.069 1.00 19.66 16 PHE B O 1
ATOM 878 N N . VAL B 1 18 ? 12.784 16.746 -15.545 1.00 17.45 17 VAL B N 1
ATOM 879 C CA . VAL B 1 18 ? 13.598 16.126 -14.503 1.00 18.83 17 VAL B CA 1
ATOM 880 C C . VAL B 1 18 ? 12.717 15.750 -13.311 1.00 18.60 17 VAL B C 1
ATOM 881 O O . VAL B 1 18 ? 12.059 16.613 -12.731 1.00 20.31 17 VAL B O 1
ATOM 885 N N . ASN B 1 19 ? 12.707 14.459 -12.971 1.00 17.80 18 ASN B N 1
ATOM 886 C CA A ASN B 1 19 ? 11.967 13.926 -11.812 0.50 18.62 18 ASN B CA 1
ATOM 887 C CA B ASN B 1 19 ? 11.951 13.969 -11.838 0.50 18.95 18 ASN B CA 1
ATOM 888 C C . ASN B 1 19 ? 12.916 13.447 -10.757 1.00 19.80 18 ASN B C 1
ATOM 889 O O . ASN B 1 19 ? 13.862 12.722 -11.063 1.00 22.73 18 ASN B O 1
ATOM 898 N N . ARG B 1 20 ? 12.677 13.824 -9.507 1.00 17.19 19 ARG B N 1
ATOM 899 C CA . ARG B 1 20 ? 13.414 13.210 -8.405 1.00 18.27 19 ARG B CA 1
ATOM 900 C C . ARG B 1 20 ? 12.446 12.338 -7.614 1.00 19.71 19 ARG B C 1
ATOM 901 O O . ARG B 1 20 ? 11.479 12.840 -7.041 1.00 20.91 19 ARG B O 1
ATOM 909 N N . PHE B 1 21 ? 12.708 11.034 -7.592 1.00 13.58 20 PHE B N 1
ATOM 910 C CA . PHE B 1 21 ? 11.837 10.076 -6.915 1.00 14.77 20 PHE B CA 1
ATOM 911 C C . PHE B 1 21 ? 12.364 9.679 -5.547 1.00 15.44 20 PHE B C 1
ATOM 912 O O . PHE B 1 21 ? 13.564 9.452 -5.378 1.00 16.69 20 PHE B O 1
ATOM 920 N N . THR B 1 22 ? 11.461 9.595 -4.576 1.00 15.19 21 THR B N 1
ATOM 921 C CA . THR B 1 22 ? 11.742 8.923 -3.314 1.00 15.89 21 THR B CA 1
ATOM 922 C C . THR B 1 22 ? 10.919 7.639 -3.307 1.00 15.75 21 THR B C 1
ATOM 923 O O . THR B 1 22 ? 9.692 7.682 -3.187 1.00 14.55 21 THR B O 1
ATOM 927 N N . VAL B 1 23 ? 11.594 6.502 -3.452 1.00 14.67 22 VAL B N 1
ATOM 928 C CA . VAL B 1 23 ? 10.909 5.216 -3.558 1.00 13.88 22 VAL B CA 1
ATOM 929 C C . VAL B 1 23 ? 10.482 4.700 -2.182 1.00 16.18 22 VAL B C 1
ATOM 930 O O . VAL B 1 23 ? 11.308 4.511 -1.286 1.00 16.39 22 VAL B O 1
ATOM 934 N N . HIS B 1 24 ? 9.176 4.490 -2.038 1.00 14.02 23 HIS B N 1
ATOM 935 C CA . HIS B 1 24 ? 8.577 4.001 -0.801 1.00 15.82 23 HIS B CA 1
ATOM 936 C C . HIS B 1 24 ? 8.504 2.470 -0.774 1.00 17.32 23 HIS B C 1
ATOM 937 O O . HIS B 1 24 ? 8.758 1.849 0.260 1.00 18.75 23 HIS B O 1
ATOM 944 N N . GLY B 1 25 ? 8.153 1.874 -1.914 1.00 17.90 24 GLY B N 1
ATOM 945 C CA . GLY B 1 25 ? 8.055 0.418 -2.046 1.00 18.56 24 GLY B CA 1
ATOM 946 C C . GLY B 1 25 ? 9.381 -0.227 -2.406 1.00 19.86 24 GLY B C 1
ATOM 947 O O . GLY B 1 25 ? 10.444 0.351 -2.163 1.00 20.18 24 GLY B O 1
ATOM 948 N N . ALA B 1 26 ? 9.320 -1.426 -2.982 1.00 21.31 25 ALA B N 1
ATOM 949 C CA . ALA B 1 26 ? 10.522 -2.160 -3.377 1.00 21.32 25 ALA B CA 1
ATOM 950 C C . ALA B 1 26 ? 11.168 -1.540 -4.618 1.00 21.26 25 ALA B C 1
ATOM 951 O O . ALA B 1 26 ? 10.502 -1.382 -5.645 1.00 22.93 25 ALA B O 1
ATOM 953 N N . PRO B 1 27 ? 12.463 -1.171 -4.523 1.00 20.91 26 PRO B N 1
ATOM 954 C CA . PRO B 1 27 ? 13.187 -0.577 -5.653 1.00 21.27 26 PRO B CA 1
ATOM 955 C C . PRO B 1 27 ? 13.180 -1.411 -6.942 1.00 21.41 26 PRO B C 1
ATOM 956 O O . PRO B 1 27 ? 13.155 -0.837 -8.032 1.00 19.97 26 PRO B O 1
ATOM 960 N N . ALA B 1 28 ? 13.203 -2.739 -6.819 1.00 22.23 27 ALA B N 1
ATOM 961 C CA . ALA B 1 28 ? 13.149 -3.631 -7.984 1.00 22.06 27 ALA B CA 1
ATOM 962 C C . ALA B 1 28 ? 11.803 -3.538 -8.708 1.00 21.56 27 ALA B C 1
ATOM 963 O O . ALA B 1 28 ? 11.747 -3.588 -9.940 1.00 20.46 27 ALA B O 1
ATOM 965 N N . GLU B 1 29 ? 10.730 -3.406 -7.928 1.00 20.24 28 GLU B N 1
ATOM 966 C CA . GLU B 1 29 ? 9.386 -3.203 -8.466 1.00 22.03 28 GLU B CA 1
ATOM 967 C C . GLU B 1 29 ? 9.277 -1.824 -9.116 1.00 20.63 28 GLU B C 1
ATOM 968 O O . GLU B 1 29 ? 8.683 -1.684 -10.188 1.00 18.87 28 GLU B O 1
ATOM 974 N N . PHE B 1 30 ? 9.859 -0.818 -8.461 1.00 19.06 29 PHE B N 1
ATOM 975 C CA . PHE B 1 30 ? 9.917 0.538 -9.004 1.00 17.80 29 PHE B CA 1
ATOM 976 C C . PHE B 1 30 ? 10.592 0.565 -10.373 1.00 18.39 29 PHE B C 1
ATOM 977 O O . PHE B 1 30 ? 10.085 1.194 -11.304 1.00 17.37 29 PHE B O 1
ATOM 985 N N . GLU B 1 31 ? 11.731 -0.117 -10.487 1.00 18.26 30 GLU B N 1
ATOM 986 C CA . GLU B 1 31 ? 12.483 -0.154 -11.740 1.00 19.78 30 GLU B CA 1
ATOM 987 C C . GLU B 1 31 ? 11.713 -0.859 -12.854 1.00 21.17 30 GLU B C 1
ATOM 988 O O . GLU B 1 31 ? 11.753 -0.427 -14.008 1.00 20.57 30 GLU B O 1
ATOM 994 N N . SER B 1 32 ? 11.017 -1.939 -12.500 1.00 20.29 31 SER B N 1
ATOM 995 C CA . SER B 1 32 ? 10.210 -2.701 -13.454 1.00 21.87 31 SER B CA 1
ATOM 996 C C . SER B 1 32 ? 9.050 -1.859 -13.980 1.00 20.84 31 SER B C 1
ATOM 997 O O . SER B 1 32 ? 8.775 -1.848 -15.183 1.00 19.15 31 SER B O 1
ATOM 1000 N N . VAL B 1 33 ? 8.383 -1.158 -13.065 1.00 19.41 32 VAL B N 1
ATOM 1001 C CA . VAL B 1 33 ? 7.300 -0.241 -13.403 1.00 19.04 32 VAL B CA 1
ATOM 1002 C C . VAL B 1 33 ? 7.825 0.906 -14.261 1.00 18.74 32 VAL B C 1
ATOM 1003 O O . VAL B 1 33 ? 7.176 1.303 -15.233 1.00 17.90 32 VAL B O 1
ATOM 1007 N N . PHE B 1 34 ? 9.005 1.418 -13.916 1.00 16.86 33 PHE B N 1
ATOM 1008 C CA . PHE B 1 34 ? 9.574 2.513 -14.683 1.00 18.48 33 PHE B CA 1
ATOM 1009 C C . PHE B 1 34 ? 9.937 2.116 -16.114 1.00 18.84 33 PHE B C 1
ATOM 1010 O O . PHE B 1 34 ? 9.757 2.909 -17.039 1.00 19.62 33 PHE B O 1
ATOM 1018 N N . ALA B 1 35 ? 10.435 0.895 -16.292 1.00 19.16 34 ALA B N 1
ATOM 1019 C CA . ALA B 1 35 ? 10.774 0.386 -17.623 1.00 20.86 34 ALA B CA 1
ATOM 1020 C C . ALA B 1 35 ? 9.568 0.392 -18.568 1.00 20.46 34 ALA B C 1
ATOM 1021 O O . ALA B 1 35 ? 9.692 0.773 -19.734 1.00 21.16 34 ALA B O 1
ATOM 1023 N N . ARG B 1 36 ? 8.411 -0.029 -18.057 1.00 19.01 35 ARG B N 1
ATOM 1024 C CA . ARG B 1 36 ? 7.168 -0.025 -18.833 1.00 20.45 35 ARG B CA 1
ATOM 1025 C C . ARG B 1 36 ? 6.642 1.393 -19.062 1.00 19.40 35 ARG B C 1
ATOM 1026 O O . ARG B 1 36 ? 6.061 1.678 -20.112 1.00 19.75 35 ARG B O 1
ATOM 1034 N N . THR B 1 37 ? 6.848 2.271 -18.078 1.00 18.72 36 THR B N 1
ATOM 1035 C CA . THR B 1 37 ? 6.514 3.692 -18.212 1.00 17.50 36 THR B CA 1
ATOM 1036 C C . THR B 1 37 ? 7.327 4.326 -19.342 1.00 18.87 36 THR B C 1
ATOM 1037 O O . THR B 1 37 ? 6.776 5.020 -20.198 1.00 20.17 36 THR B O 1
ATOM 1041 N N . ALA B 1 38 ? 8.634 4.069 -19.340 1.00 19.06 37 ALA B N 1
ATOM 1042 C CA . ALA B 1 38 ? 9.545 4.610 -20.347 1.00 19.89 37 ALA B CA 1
ATOM 1043 C C . ALA B 1 38 ? 9.234 4.111 -21.759 1.00 23.82 37 ALA B C 1
ATOM 1044 O O . ALA B 1 38 ? 9.339 4.870 -22.724 1.00 22.18 37 ALA B O 1
ATOM 1046 N N . ALA B 1 39 ? 8.857 2.836 -21.868 1.00 22.38 38 ALA B N 1
ATOM 1047 C CA . ALA B 1 39 ? 8.463 2.235 -23.143 1.00 23.55 38 ALA B CA 1
ATOM 1048 C C . ALA B 1 39 ? 7.188 2.877 -23.677 1.00 22.91 38 ALA B C 1
ATOM 1049 O O . ALA B 1 39 ? 7.049 3.077 -24.885 1.00 21.86 38 ALA B O 1
ATOM 1051 N N . PHE B 1 40 ? 6.266 3.193 -22.766 1.00 21.34 39 PHE B N 1
ATOM 1052 C CA . PHE B 1 40 ? 5.066 3.937 -23.120 1.00 21.77 39 PHE B CA 1
ATOM 1053 C C . PHE B 1 40 ? 5.429 5.293 -23.714 1.00 21.37 39 PHE B C 1
ATOM 1054 O O . PHE B 1 40 ? 4.945 5.649 -24.790 1.00 22.23 39 PHE B O 1
ATOM 1062 N N . PHE B 1 41 ? 6.272 6.048 -23.010 1.00 19.07 40 PHE B N 1
ATOM 1063 C CA . PHE B 1 41 ? 6.668 7.375 -23.476 1.00 20.55 40 PHE B CA 1
ATOM 1064 C C . PHE B 1 41 ? 7.487 7.329 -24.763 1.00 21.79 40 PHE B C 1
ATOM 1065 O O . PHE B 1 41 ? 7.399 8.240 -25.587 1.00 21.85 40 PHE B O 1
ATOM 1073 N N . ALA B 1 42 ? 8.258 6.259 -24.939 1.00 21.60 41 ALA B N 1
ATOM 1074 C CA . ALA B 1 42 ? 9.043 6.060 -26.158 1.00 25.34 41 ALA B CA 1
ATOM 1075 C C . ALA B 1 42 ? 8.178 5.843 -27.407 1.00 26.53 41 ALA B C 1
ATOM 1076 O O . ALA B 1 42 ? 8.657 6.016 -28.530 1.00 30.08 41 ALA B O 1
ATOM 1078 N N . ARG B 1 43 ? 6.913 5.468 -27.207 1.00 26.02 42 ARG B N 1
ATOM 1079 C CA . ARG B 1 43 ? 5.956 5.295 -28.308 1.00 28.23 42 ARG B CA 1
ATOM 1080 C C . ARG B 1 43 ? 5.318 6.620 -28.748 1.00 27.36 42 ARG B C 1
ATOM 1081 O O . ARG B 1 43 ? 4.624 6.669 -29.766 1.00 28.54 42 ARG B O 1
ATOM 1089 N N . GLN B 1 44 ? 5.551 7.684 -27.981 1.00 23.55 43 GLN B N 1
ATOM 1090 C CA . GLN B 1 44 ? 4.917 8.978 -28.242 1.00 22.92 43 GLN B CA 1
ATOM 1091 C C . GLN B 1 44 ? 5.736 9.840 -29.193 1.00 24.34 43 GLN B C 1
ATOM 1092 O O . GLN B 1 44 ? 6.967 9.862 -29.103 1.00 24.11 43 GLN B O 1
ATOM 1098 N N . PRO B 1 45 ? 5.054 10.550 -30.116 1.00 25.99 44 PRO B N 1
ATOM 1099 C CA . PRO B 1 45 ? 5.747 11.509 -30.973 1.00 27.09 44 PRO B CA 1
ATOM 1100 C C . PRO B 1 45 ? 6.421 12.589 -30.134 1.00 26.27 44 PRO B C 1
ATOM 1101 O O . PRO B 1 45 ? 5.843 13.063 -29.152 1.00 26.02 44 PRO B O 1
ATOM 1105 N N . GLY B 1 46 ? 7.639 12.957 -30.510 1.00 25.34 45 GLY B N 1
ATOM 1106 C CA . GLY B 1 46 ? 8.380 13.970 -29.776 1.00 24.65 45 GLY B CA 1
ATOM 1107 C C . GLY B 1 46 ? 9.319 13.432 -28.713 1.00 23.69 45 GLY B C 1
ATOM 1108 O O . GLY B 1 46 ? 10.141 14.186 -28.190 1.00 22.70 45 GLY B O 1
ATOM 1109 N N . PHE B 1 47 ? 9.207 12.145 -28.378 1.00 22.87 46 PHE B N 1
ATOM 1110 C CA . PHE B 1 47 ? 10.144 11.535 -27.431 1.00 23.23 46 PHE B CA 1
ATOM 1111 C C . PHE B 1 47 ? 11.545 11.515 -28.026 1.00 24.29 46 PHE B C 1
ATOM 1112 O O . PHE B 1 47 ? 11.739 11.053 -29.153 1.00 24.20 46 PHE B O 1
ATOM 1120 N N . VAL B 1 48 ? 12.517 12.015 -27.268 1.00 23.83 47 VAL B N 1
ATOM 1121 C CA . VAL B 1 48 ? 13.909 12.020 -27.720 1.00 2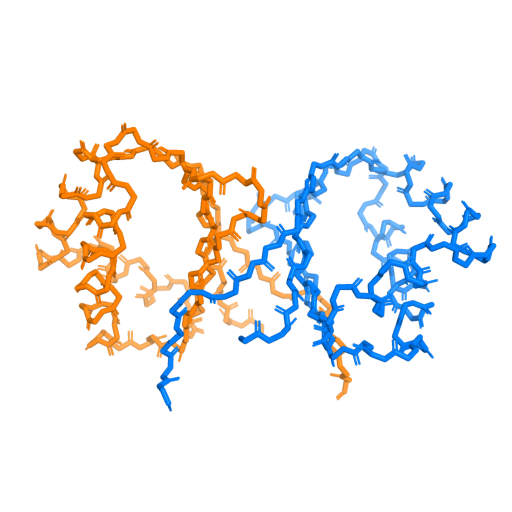4.91 47 VAL B CA 1
ATOM 1122 C C . VAL B 1 48 ? 14.732 10.933 -27.022 1.00 25.36 47 VAL B C 1
ATOM 1123 O O . VAL B 1 48 ? 15.234 10.021 -27.681 1.00 23.65 47 VAL B O 1
ATOM 1127 N N . ARG B 1 49 ? 14.865 11.032 -25.701 1.00 23.71 48 ARG B N 1
ATOM 1128 C CA . ARG B 1 49 ? 15.623 10.052 -24.922 1.00 24.22 48 ARG B CA 1
ATOM 1129 C C . ARG B 1 49 ? 15.277 10.152 -23.442 1.00 23.93 48 ARG B C 1
ATOM 1130 O O . ARG B 1 49 ? 14.664 11.130 -23.007 1.00 24.09 48 ARG B O 1
ATOM 1138 N N . HIS B 1 50 ? 15.663 9.138 -22.675 1.00 23.99 49 HIS B N 1
ATOM 1139 C CA . HIS B 1 50 ? 15.573 9.218 -21.223 1.00 25.42 49 HIS B CA 1
ATOM 1140 C C . HIS B 1 50 ? 16.706 8.451 -20.555 1.00 26.00 49 HIS B C 1
ATOM 1141 O O . HIS B 1 50 ? 17.297 7.554 -21.154 1.00 24.56 49 HIS B O 1
ATOM 1148 N N . THR B 1 51 ? 17.003 8.826 -19.316 1.00 25.72 50 THR B N 1
ATOM 1149 C CA . THR B 1 51 ? 17.918 8.076 -18.467 1.00 24.81 50 THR B CA 1
ATOM 1150 C C . THR B 1 51 ? 17.372 8.050 -17.048 1.00 22.55 50 THR B C 1
ATOM 1151 O O . THR B 1 51 ? 17.090 9.099 -16.463 1.00 23.83 50 THR B O 1
ATOM 1155 N N . LEU B 1 52 ? 17.216 6.845 -16.507 1.00 20.32 51 LEU B N 1
ATOM 1156 C CA . LEU B 1 52 ? 16.889 6.670 -15.100 1.00 18.31 51 LEU B CA 1
ATOM 1157 C C . LEU B 1 52 ? 18.178 6.468 -14.311 1.00 18.31 51 LEU B C 1
ATOM 1158 O O . LEU B 1 52 ? 18.947 5.541 -14.577 1.00 21.39 51 LEU B O 1
ATOM 1163 N N . LEU B 1 53 ? 18.398 7.353 -13.345 1.00 17.22 52 LEU B N 1
ATOM 1164 C CA . LEU B 1 53 ? 19.593 7.343 -12.510 1.00 18.76 52 LEU B CA 1
ATOM 1165 C C . LEU B 1 53 ? 19.238 6.925 -11.088 1.00 17.59 52 LEU B C 1
ATOM 1166 O O . LEU B 1 53 ? 18.179 7.298 -10.581 1.00 18.80 52 LEU B O 1
ATOM 1171 N N . ARG B 1 54 ? 20.118 6.143 -10.461 1.00 18.57 53 ARG B N 1
ATOM 1172 C CA A ARG B 1 54 ? 19.964 5.751 -9.060 0.50 18.05 53 ARG B CA 1
ATOM 1173 C CA B ARG B 1 54 ? 19.963 5.767 -9.058 0.50 18.33 53 ARG B CA 1
ATOM 1174 C C . ARG B 1 54 ? 21.118 6.344 -8.258 1.00 18.81 53 ARG B C 1
ATOM 1175 O O . ARG B 1 54 ? 22.279 6.228 -8.661 1.00 19.55 53 ARG B O 1
ATOM 1190 N N . GLU B 1 55 ? 20.802 6.973 -7.129 1.00 19.27 54 GLU B N 1
ATOM 1191 C CA . GLU B 1 55 ? 21.835 7.574 -6.291 1.00 19.06 54 GLU B CA 1
ATOM 1192 C C . GLU B 1 55 ? 22.742 6.488 -5.717 1.00 21.94 54 GLU B C 1
ATOM 1193 O O . GLU B 1 55 ? 22.257 5.510 -5.143 1.00 22.47 54 GLU B O 1
ATOM 1199 N N . ARG B 1 56 ? 24.052 6.651 -5.908 1.00 23.94 55 ARG B N 1
ATOM 1200 C CA . ARG B 1 56 ? 25.044 5.733 -5.341 1.00 29.16 55 ARG B CA 1
ATOM 1201 C C . ARG B 1 56 ? 24.871 5.705 -3.834 1.00 31.93 55 ARG B C 1
ATOM 1202 O O . ARG B 1 56 ? 24.646 6.753 -3.221 1.00 31.87 55 ARG B O 1
ATOM 1210 N N . ASP B 1 57 ? 24.966 4.521 -3.234 1.00 35.48 56 ASP B N 1
ATOM 1211 C CA . ASP B 1 57 ? 24.913 4.391 -1.771 1.00 40.82 56 ASP B CA 1
ATOM 1212 C C . ASP B 1 57 ? 23.559 4.745 -1.148 1.00 41.09 56 ASP B C 1
ATOM 1213 O O . ASP B 1 57 ? 23.408 4.710 0.077 1.00 41.91 56 ASP B O 1
ATOM 1218 N N . LYS B 1 58 ? 22.591 5.098 -1.984 1.00 38.94 57 LYS B N 1
ATOM 1219 C CA . LYS B 1 58 ? 21.209 5.116 -1.554 1.00 40.22 57 LYS B CA 1
ATOM 1220 C C . LYS B 1 58 ? 20.485 4.034 -2.316 1.00 38.63 57 LYS B C 1
ATOM 1221 O O . LYS B 1 58 ? 20.916 3.605 -3.390 1.00 40.58 57 LYS B O 1
ATOM 1227 N N . ASP B 1 59 ? 19.381 3.593 -1.742 1.00 34.03 58 ASP B N 1
ATOM 1228 C CA . ASP B 1 59 ? 18.650 2.475 -2.267 1.00 33.84 58 ASP B CA 1
ATOM 1229 C C . ASP B 1 59 ? 17.402 2.963 -2.977 1.00 28.38 58 ASP B C 1
ATOM 1230 O O . ASP B 1 59 ? 16.968 2.377 -3.970 1.00 27.46 58 ASP B O 1
ATOM 1235 N N . ASN B 1 60 ? 16.839 4.051 -2.462 1.00 21.62 59 ASN B N 1
ATOM 1236 C CA . ASN B 1 60 ? 15.501 4.472 -2.843 1.00 19.85 59 ASN B CA 1
ATOM 1237 C C . ASN B 1 60 ? 15.441 5.868 -3.460 1.00 20.17 59 ASN B C 1
ATOM 1238 O O . ASN B 1 60 ? 14.371 6.475 -3.547 1.00 18.84 59 ASN B O 1
ATOM 1243 N N . SER B 1 61 ? 16.593 6.368 -3.891 1.00 16.02 60 SER B N 1
ATOM 1244 C CA . SER B 1 61 ? 16.676 7.691 -4.489 1.00 17.69 60 SER B CA 1
ATOM 1245 C C . SER B 1 61 ? 16.976 7.578 -5.979 1.00 16.57 60 SER B C 1
ATOM 1246 O O . SER B 1 61 ? 18.025 7.063 -6.372 1.00 17.16 60 SER B O 1
ATOM 1249 N N . TYR B 1 62 ? 16.042 8.047 -6.802 1.00 15.60 61 TYR B N 1
ATOM 1250 C CA . TYR B 1 62 ? 16.199 8.012 -8.254 1.00 16.02 61 TYR B CA 1
ATOM 1251 C C . TYR B 1 62 ? 15.961 9.386 -8.868 1.00 17.48 61 TYR B C 1
ATOM 1252 O O . TYR B 1 62 ? 15.220 10.203 -8.318 1.00 15.49 61 TYR B O 1
ATOM 1261 N N . VAL B 1 63 ? 16.598 9.630 -10.008 1.00 16.68 62 VAL B N 1
ATOM 1262 C CA . VAL B 1 63 ? 16.312 10.801 -10.826 1.00 16.85 62 VAL B CA 1
ATOM 1263 C C . VAL B 1 63 ? 16.106 10.333 -12.260 1.00 17.41 62 VAL B C 1
ATOM 1264 O O . VAL B 1 63 ? 16.923 9.577 -12.789 1.00 18.51 62 VAL B O 1
ATOM 1268 N N . ASN B 1 64 ? 15.012 10.759 -12.883 1.00 17.34 63 ASN B N 1
ATOM 1269 C CA . ASN B 1 64 ? 14.854 10.536 -14.314 1.00 17.04 63 ASN B CA 1
ATOM 1270 C C . ASN B 1 64 ? 15.002 11.818 -15.112 1.00 17.78 63 ASN B C 1
ATOM 1271 O O . ASN B 1 64 ? 14.493 12.872 -14.723 1.00 17.08 63 ASN B O 1
ATOM 1276 N N . ILE B 1 65 ? 15.717 11.702 -16.226 1.00 17.42 64 ILE B N 1
ATOM 1277 C CA A ILE B 1 65 ? 15.908 12.800 -17.162 0.50 19.62 64 ILE B CA 1
ATOM 1278 C CA B ILE B 1 65 ? 15.898 12.805 -17.160 0.50 19.35 64 ILE B CA 1
ATOM 1279 C C . ILE B 1 65 ? 15.258 12.391 -18.483 1.00 21.13 64 ILE B C 1
ATOM 1280 O O . ILE B 1 65 ? 15.653 11.394 -19.087 1.00 21.25 64 ILE B O 1
ATOM 1289 N N . ALA B 1 66 ? 14.256 13.151 -18.921 1.00 20.29 65 ALA B N 1
ATOM 1290 C CA . ALA B 1 66 ? 13.551 12.848 -20.168 1.00 21.08 65 ALA B CA 1
ATOM 1291 C C . ALA B 1 66 ? 13.527 14.047 -21.108 1.00 22.61 65 ALA B C 1
ATOM 1292 O O . ALA B 1 66 ? 13.127 15.145 -20.719 1.00 22.85 65 ALA B O 1
ATOM 1294 N N . VAL B 1 67 ? 13.954 13.820 -22.347 1.00 22.18 66 VAL B N 1
ATOM 1295 C CA . VAL B 1 67 ? 14.081 14.879 -23.344 1.00 20.69 66 VAL B CA 1
ATOM 1296 C C . VAL B 1 67 ? 12.963 14.775 -24.387 1.00 20.65 66 VAL B C 1
ATOM 1297 O O . VAL B 1 67 ? 12.678 13.691 -24.902 1.00 20.84 66 VAL B O 1
ATOM 1301 N N . TRP B 1 68 ? 12.333 15.912 -24.675 1.00 19.81 67 TRP B N 1
ATOM 1302 C CA . TRP B 1 68 ? 11.216 16.000 -25.615 1.00 21.20 67 TRP B CA 1
ATOM 1303 C C . TRP B 1 68 ? 11.507 17.069 -26.663 1.00 21.95 67 TRP B C 1
ATOM 1304 O O . TRP B 1 68 ? 12.168 18.063 -26.358 1.00 23.54 67 TRP B O 1
ATOM 1315 N N . THR B 1 69 ? 11.025 16.868 -27.890 1.00 21.47 68 THR B N 1
ATOM 1316 C CA . THR B 1 69 ? 11.289 17.811 -28.989 1.00 24.29 68 THR B CA 1
ATOM 1317 C C . THR B 1 69 ? 10.790 19.224 -28.687 1.00 25.39 68 THR B C 1
ATOM 1318 O O . THR B 1 69 ? 11.403 20.208 -29.111 1.00 24.80 68 THR B O 1
ATOM 1322 N N . ASP B 1 70 ? 9.680 19.310 -27.957 1.00 23.52 69 ASP B N 1
ATOM 1323 C CA . ASP B 1 70 ? 9.084 20.587 -27.562 1.00 25.22 69 ASP B CA 1
ATOM 1324 C C . ASP B 1 70 ? 8.106 20.406 -26.404 1.00 23.47 69 ASP B C 1
ATOM 1325 O O . ASP B 1 70 ? 7.753 19.277 -26.046 1.00 22.23 69 ASP B O 1
ATOM 1330 N N . HIS B 1 71 ? 7.674 21.527 -25.832 1.00 24.01 70 HIS B N 1
ATOM 1331 C CA . HIS B 1 71 ? 6.754 21.544 -24.696 1.00 25.01 70 HIS B CA 1
ATOM 1332 C C . HIS B 1 71 ? 5.402 20.893 -25.006 1.00 23.97 70 HIS B C 1
ATOM 1333 O O . HIS B 1 71 ? 4.864 20.164 -24.171 1.00 22.92 70 HIS B O 1
ATOM 1340 N N . ASP B 1 72 ? 4.865 21.154 -26.200 1.00 22.42 71 ASP B N 1
ATOM 1341 C CA . ASP B 1 72 ? 3.583 20.581 -26.627 1.00 24.18 71 ASP B CA 1
ATOM 1342 C C . ASP B 1 72 ? 3.598 19.051 -26.642 1.00 23.88 71 ASP B C 1
ATOM 1343 O O . ASP B 1 72 ? 2.644 18.414 -26.191 1.00 22.75 71 ASP B O 1
ATOM 1348 N N . ALA B 1 73 ? 4.681 18.475 -27.163 1.00 22.04 72 ALA B N 1
ATOM 1349 C CA . ALA B 1 73 ? 4.832 17.022 -27.253 1.00 21.61 72 ALA B CA 1
ATOM 1350 C C . ALA B 1 73 ? 4.914 16.372 -25.874 1.00 21.76 72 ALA B C 1
ATOM 1351 O O . ALA B 1 73 ? 4.381 15.281 -25.661 1.00 20.15 72 ALA B O 1
ATOM 1353 N N . PHE B 1 74 ? 5.586 17.054 -24.949 1.00 20.89 73 PHE B N 1
ATOM 1354 C CA . PHE B 1 74 ? 5.687 16.616 -23.561 1.00 19.87 73 PHE B CA 1
ATOM 1355 C C . PHE B 1 74 ? 4.321 16.625 -22.868 1.00 20.76 73 PHE B C 1
ATOM 1356 O O . PHE B 1 74 ? 3.947 15.644 -22.221 1.00 20.04 73 PHE B O 1
ATOM 1364 N N . ARG B 1 75 ? 3.587 17.729 -23.009 1.00 20.42 74 ARG B N 1
ATOM 1365 C CA . ARG B 1 75 ? 2.251 17.848 -22.421 1.00 21.36 74 ARG B CA 1
ATOM 1366 C C . ARG B 1 75 ? 1.271 16.853 -23.028 1.00 20.53 74 ARG B C 1
ATOM 1367 O O . ARG B 1 75 ? 0.441 16.286 -22.316 1.00 19.43 74 ARG B O 1
ATOM 1375 N N . ARG B 1 76 ? 1.375 16.646 -24.340 1.00 19.26 75 ARG B N 1
ATOM 1376 C CA . ARG B 1 76 ? 0.542 15.668 -25.032 1.00 20.53 75 ARG B CA 1
ATOM 1377 C C . ARG B 1 76 ? 0.742 14.271 -24.447 1.00 20.68 75 ARG B C 1
ATOM 1378 O O . ARG B 1 76 ? -0.229 13.550 -24.212 1.00 19.67 75 ARG B O 1
ATOM 1386 N N . ALA B 1 77 ? 2.001 13.905 -24.212 1.00 18.52 76 ALA B N 1
ATOM 1387 C CA . ALA B 1 77 ? 2.351 12.594 -23.670 1.00 19.27 76 ALA B CA 1
ATOM 1388 C C . ALA B 1 77 ? 1.743 12.350 -22.288 1.00 18.42 76 ALA B C 1
ATOM 1389 O O . ALA B 1 77 ? 1.211 11.271 -22.025 1.00 18.30 76 ALA B O 1
ATOM 1391 N N . LEU B 1 78 ? 1.823 13.356 -21.417 1.00 18.85 77 LEU B N 1
ATOM 1392 C CA . LEU B 1 78 ? 1.254 13.281 -20.068 1.00 19.82 77 LEU B CA 1
ATOM 1393 C C . LEU B 1 78 ? -0.263 13.164 -20.082 1.00 20.19 77 LEU B C 1
ATOM 1394 O O . LEU B 1 78 ? -0.859 12.572 -19.179 1.00 18.21 77 LEU B O 1
ATOM 1399 N N . ALA B 1 79 ? -0.875 13.740 -21.112 1.00 18.76 78 ALA B N 1
ATOM 1400 C CA . ALA B 1 79 ? -2.322 13.745 -21.260 1.00 20.64 78 ALA B CA 1
ATOM 1401 C C . ALA B 1 79 ? -2.857 12.489 -21.949 1.00 21.03 78 ALA B C 1
ATOM 1402 O O . ALA B 1 79 ? -4.071 12.344 -22.109 1.00 21.72 78 ALA B O 1
ATOM 1404 N N . GLN B 1 80 ? -1.966 11.586 -22.356 1.00 19.39 79 GLN B N 1
ATOM 1405 C CA . GLN B 1 80 ? -2.391 10.338 -22.990 1.00 20.06 79 GLN B CA 1
ATOM 1406 C C . GLN B 1 80 ? -3.126 9.444 -21.996 1.00 18.79 79 GLN B C 1
ATOM 1407 O O . GLN B 1 80 ? -2.662 9.268 -20.867 1.00 18.01 79 GLN B O 1
ATOM 1413 N N . PRO B 1 81 ? -4.285 8.888 -22.405 1.00 18.18 80 PRO B N 1
ATOM 1414 C CA . PRO B 1 81 ? -5.021 7.946 -21.566 1.00 17.47 80 PRO B CA 1
ATOM 1415 C C . PRO B 1 81 ? -4.163 6.746 -21.173 1.00 16.43 80 PRO B C 1
ATOM 1416 O O . PRO B 1 81 ? -4.289 6.234 -20.059 1.00 15.80 80 PRO B O 1
ATOM 1420 N N . GLY B 1 82 ? -3.288 6.321 -22.084 1.00 16.50 81 GLY B N 1
ATOM 1421 C CA . GLY B 1 82 ? -2.390 5.196 -21.849 1.00 18.06 81 GLY B CA 1
ATOM 1422 C C . GLY B 1 82 ? -1.379 5.383 -20.732 1.00 18.78 81 GLY B C 1
ATOM 1423 O O . GLY B 1 82 ? -0.809 4.406 -20.242 1.00 18.14 81 GLY B O 1
ATOM 1424 N N . PHE B 1 83 ? -1.150 6.633 -20.331 1.00 16.87 82 PHE B N 1
ATOM 1425 C CA . PHE B 1 83 ? -0.220 6.945 -19.246 1.00 16.37 82 PHE B CA 1
ATOM 1426 C C . PHE B 1 83 ? -0.753 6.510 -17.879 1.00 16.39 82 PHE B C 1
ATOM 1427 O O . PHE B 1 83 ? 0.030 6.159 -16.995 1.00 16.12 82 PHE B O 1
ATOM 1435 N N . LEU B 1 84 ? -2.077 6.508 -17.716 1.00 16.01 83 LEU B N 1
ATOM 1436 C CA . LEU B 1 84 ? -2.692 6.309 -16.392 1.00 17.44 83 LEU B CA 1
ATOM 1437 C C . LEU B 1 84 ? -2.194 5.115 -15.559 1.00 18.34 83 LEU B C 1
ATOM 1438 O O . LEU B 1 84 ? -1.843 5.305 -14.393 1.00 17.99 83 LEU B O 1
ATOM 1443 N N . PRO B 1 85 ? -2.159 3.891 -16.139 1.00 17.94 84 PRO B N 1
ATOM 1444 C CA . PRO B 1 85 ? -1.686 2.752 -15.337 1.00 17.84 84 PRO B CA 1
ATOM 1445 C C . PRO B 1 85 ? -0.238 2.913 -14.873 1.00 17.10 84 PRO B C 1
ATOM 1446 O O . PRO B 1 85 ? 0.107 2.465 -13.779 1.00 17.38 84 PRO B O 1
ATOM 1450 N N . HIS B 1 86 ? 0.588 3.547 -15.704 1.00 15.70 85 HIS B N 1
ATOM 1451 C CA . HIS B 1 86 ? 1.994 3.803 -15.382 1.00 15.31 85 HIS B CA 1
ATOM 1452 C C . HIS B 1 86 ? 2.132 4.860 -14.289 1.00 17.31 85 HIS B C 1
ATOM 1453 O O . HIS B 1 86 ? 2.893 4.676 -13.338 1.00 15.82 85 H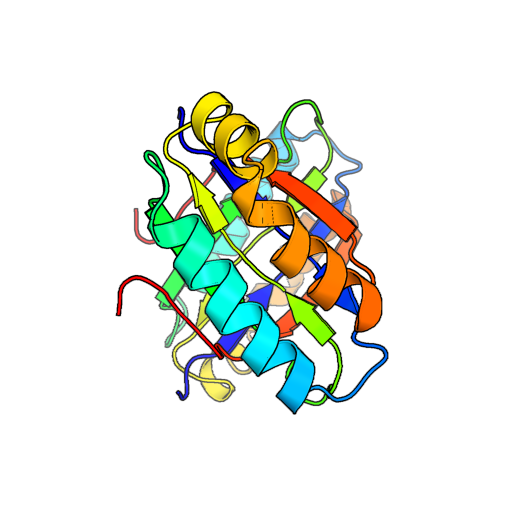IS B O 1
ATOM 1460 N N . ALA B 1 87 ? 1.387 5.956 -14.432 1.00 16.50 86 ALA B N 1
ATOM 1461 C CA . ALA B 1 87 ? 1.326 7.004 -13.415 1.00 17.69 86 ALA B CA 1
ATOM 1462 C C . ALA B 1 87 ? 0.836 6.449 -12.078 1.00 15.34 86 ALA B C 1
ATOM 1463 O O . ALA B 1 87 ? 1.392 6.771 -11.025 1.00 14.20 86 ALA B O 1
ATOM 1465 N N . THR B 1 88 ? -0.202 5.615 -12.136 1.00 14.96 87 THR B N 1
ATOM 1466 C CA . THR B 1 88 ? -0.784 4.987 -10.948 1.00 17.42 87 THR B CA 1
ATOM 1467 C C . THR B 1 88 ? 0.199 4.030 -10.262 1.00 17.69 87 THR B C 1
ATOM 1468 O O . THR B 1 88 ? 0.350 4.065 -9.038 1.00 15.34 87 THR B O 1
ATOM 1472 N N . ALA B 1 89 ? 0.865 3.192 -11.055 1.00 16.81 88 ALA B N 1
ATOM 1473 C CA . ALA B 1 89 ? 1.861 2.253 -10.538 1.00 18.39 88 ALA B CA 1
ATOM 1474 C C . ALA B 1 89 ? 3.071 2.964 -9.928 1.00 16.98 88 ALA B C 1
ATOM 1475 O O . ALA B 1 89 ? 3.603 2.518 -8.908 1.00 17.00 88 ALA B O 1
ATOM 1477 N N . LEU B 1 90 ? 3.497 4.064 -10.549 1.00 15.30 89 LEU B N 1
ATOM 1478 C CA . LEU B 1 90 ? 4.597 4.868 -10.018 1.00 14.91 89 LEU B CA 1
ATOM 1479 C C . LEU B 1 90 ? 4.226 5.531 -8.696 1.00 15.77 89 LEU B C 1
ATOM 1480 O O . LEU B 1 90 ? 5.023 5.527 -7.756 1.00 16.36 89 LEU B O 1
ATOM 1485 N N . ARG B 1 91 ? 3.019 6.089 -8.624 1.00 15.49 90 ARG B N 1
ATOM 1486 C CA . ARG B 1 91 ? 2.563 6.755 -7.404 1.00 14.33 90 ARG B CA 1
ATOM 1487 C C . ARG B 1 91 ? 2.320 5.773 -6.257 1.00 15.11 90 ARG B C 1
ATOM 1488 O O . ARG B 1 91 ? 2.474 6.133 -5.088 1.00 15.76 90 ARG B O 1
ATOM 1496 N N . ALA B 1 92 ? 1.956 4.536 -6.591 1.00 14.89 91 ALA B N 1
ATOM 1497 C CA . ALA B 1 92 ? 1.778 3.486 -5.588 1.00 16.91 91 ALA B CA 1
ATOM 1498 C C . ALA B 1 92 ? 3.099 3.119 -4.909 1.00 17.00 91 ALA B C 1
ATOM 1499 O O . ALA B 1 92 ? 3.109 2.613 -3.783 1.00 18.68 91 ALA B O 1
ATOM 1501 N N . LEU B 1 93 ? 4.207 3.395 -5.595 1.00 14.51 92 LEU B N 1
ATOM 1502 C CA . LEU B 1 93 ? 5.535 2.987 -5.142 1.00 14.99 92 LEU B CA 1
ATOM 1503 C C . LEU B 1 93 ? 6.433 4.132 -4.680 1.00 15.17 92 LEU B C 1
ATOM 1504 O O . LEU B 1 93 ? 7.413 3.899 -3.973 1.00 15.32 92 LEU B O 1
ATOM 1509 N N . SER B 1 94 ? 6.105 5.358 -5.083 1.00 14.35 93 SER B N 1
ATOM 1510 C CA . SER B 1 94 ? 7.008 6.490 -4.885 1.00 14.17 93 SER B CA 1
ATOM 1511 C C . SER B 1 94 ? 6.291 7.835 -4.852 1.00 15.84 93 SER B C 1
ATOM 1512 O O . SER B 1 94 ? 5.115 7.937 -5.210 1.00 14.71 93 SER B O 1
ATOM 1515 N N . THR B 1 95 ? 7.013 8.861 -4.406 1.00 14.71 94 THR B N 1
ATOM 1516 C CA . THR B 1 95 ? 6.608 10.250 -4.601 1.00 16.14 94 THR B CA 1
ATOM 1517 C C . THR B 1 95 ? 7.680 10.934 -5.442 1.00 16.46 94 THR B C 1
ATOM 1518 O O . THR B 1 95 ? 8.817 10.457 -5.506 1.00 16.55 94 THR B O 1
ATOM 1522 N N . SER B 1 96 ? 7.318 12.048 -6.074 1.00 17.47 95 SER B N 1
ATOM 1523 C CA A SER B 1 96 ? 8.180 12.730 -7.040 0.50 16.41 95 SER B CA 1
ATOM 1524 C CA B SER B 1 96 ? 8.246 12.734 -6.962 0.50 17.54 95 SER B CA 1
ATOM 1525 C C . SER B 1 96 ? 8.158 14.251 -6.874 1.00 17.47 95 SER B C 1
ATOM 1526 O O . SER B 1 96 ? 7.112 14.822 -6.561 1.00 16.36 95 SER B O 1
ATOM 1531 N N . GLU B 1 97 ? 9.298 14.894 -7.112 1.00 18.21 96 GLU B N 1
ATOM 1532 C CA . GLU B 1 97 ? 9.377 16.343 -7.257 1.00 17.35 96 GLU B CA 1
ATOM 1533 C C . GLU B 1 97 ? 10.007 16.555 -8.622 1.00 17.59 96 GLU B C 1
ATOM 1534 O O . GLU B 1 97 ? 11.032 15.947 -8.934 1.00 19.36 96 GLU B O 1
ATOM 1540 N N . HIS B 1 98 ? 9.399 17.401 -9.444 1.00 17.33 97 HIS B N 1
ATOM 1541 C CA . HIS B 1 98 ? 9.789 17.477 -10.844 1.00 16.60 97 HIS B CA 1
ATOM 1542 C C . HIS B 1 98 ? 9.679 18.888 -11.408 1.00 19.71 97 HIS B C 1
ATOM 1543 O O . HIS B 1 98 ? 9.029 19.757 -10.819 1.00 18.88 97 HIS B O 1
ATOM 1550 N N . GLY B 1 99 ? 10.329 19.107 -12.546 1.00 19.84 98 GLY B N 1
ATOM 1551 C CA . GLY B 1 99 ? 10.290 20.390 -13.237 1.00 20.35 98 GLY B CA 1
ATOM 1552 C C . GLY B 1 99 ? 10.676 20.242 -14.693 1.00 19.75 98 GLY B C 1
ATOM 1553 O O . GLY B 1 99 ? 11.343 19.275 -15.073 1.00 18.40 98 GLY B O 1
ATOM 1554 N N . LEU B 1 100 ? 10.252 21.202 -15.509 1.00 19.06 99 LEU B N 1
ATOM 1555 C CA . LEU B 1 100 ? 10.584 21.216 -16.929 1.00 19.91 99 LEU B CA 1
ATOM 1556 C C . LEU B 1 100 ? 11.625 22.295 -17.216 1.00 19.31 99 LEU B C 1
ATOM 1557 O O . LEU B 1 100 ? 11.510 23.424 -16.735 1.00 18.82 99 LEU B O 1
ATOM 1562 N N . PHE B 1 101 ? 12.632 21.935 -18.009 1.00 19.92 100 PHE B N 1
ATOM 1563 C CA . PHE B 1 101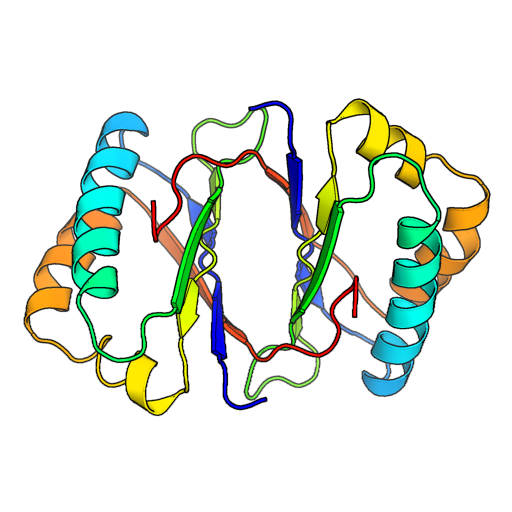 ? 13.828 22.756 -18.193 1.00 18.75 100 PHE B CA 1
ATOM 1564 C C . PHE B 1 101 ? 14.174 22.970 -19.661 1.00 22.09 100 PHE B C 1
ATOM 1565 O O . PHE B 1 101 ? 13.768 22.184 -20.520 1.00 20.53 100 PHE B O 1
ATOM 1573 N N . THR B 1 102 ? 14.92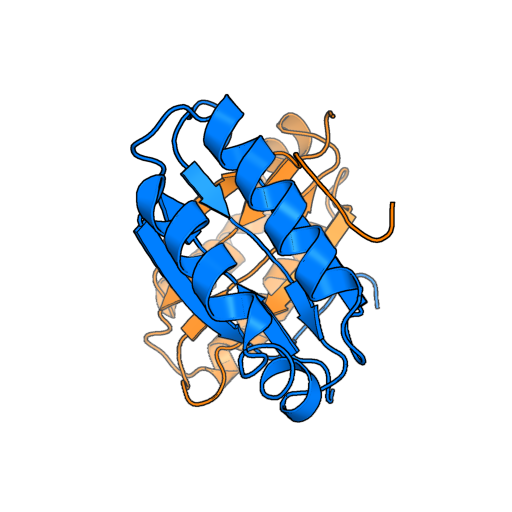2 24.039 -19.934 1.00 21.73 101 THR B N 1
ATOM 1574 C CA A THR B 1 102 ? 15.529 24.222 -21.248 0.50 22.76 101 THR B CA 1
ATOM 1575 C CA B THR B 1 102 ? 15.517 24.294 -21.248 0.50 22.85 101 THR B CA 1
ATOM 1576 C C . THR B 1 102 ? 17.038 24.305 -21.086 1.00 22.79 101 THR B C 1
ATOM 1577 O O . THR B 1 102 ? 17.544 24.755 -20.055 1.00 22.99 101 THR B O 1
ATOM 1584 N N . ALA B 1 103 ? 17.759 23.836 -22.102 1.00 22.67 102 ALA B N 1
ATOM 1585 C CA . ALA B 1 103 ? 19.220 23.819 -22.069 1.00 23.84 102 ALA B CA 1
ATOM 1586 C C . ALA B 1 103 ? 19.819 25.214 -22.246 1.00 24.23 102 ALA B C 1
ATOM 1587 O O . ALA B 1 103 ? 19.389 25.982 -23.111 1.00 25.21 102 ALA B O 1
ATOM 1589 N N . ARG B 1 104 ? 20.812 25.525 -21.415 1.00 22.16 103 ARG B N 1
ATOM 1590 C CA . ARG B 1 104 ? 21.526 26.800 -21.481 1.00 23.27 103 ARG B CA 1
ATOM 1591 C C . ARG B 1 104 ? 22.969 26.620 -21.957 1.00 24.41 103 ARG B C 1
ATOM 1592 O O . ARG B 1 104 ? 23.457 27.403 -22.775 1.00 24.19 103 ARG B O 1
ATOM 1600 N N . GLN B 1 105 ? 23.641 25.591 -21.440 1.00 21.62 104 GLN B N 1
ATOM 1601 C CA . GLN B 1 105 ? 25.037 25.294 -21.784 1.00 23.25 104 GLN B CA 1
ATOM 1602 C C . GLN B 1 105 ? 25.276 23.789 -21.889 1.00 24.13 104 GLN B C 1
ATOM 1603 O O . GLN B 1 105 ? 24.688 23.015 -21.131 1.00 23.82 104 GLN B O 1
ATOM 1609 N N . THR B 1 106 ? 26.137 23.390 -22.827 1.00 23.86 105 THR B N 1
ATOM 1610 C CA A THR B 1 106 ? 26.573 21.993 -22.979 0.50 25.97 105 THR B CA 1
ATOM 1611 C CA B THR B 1 106 ? 26.579 22.003 -22.923 0.50 25.37 105 THR B CA 1
ATOM 1612 C C . THR B 1 106 ? 28.050 21.933 -23.340 1.00 28.19 105 THR B C 1
ATOM 1613 O O . THR B 1 106 ? 28.529 22.748 -24.133 1.00 28.30 105 THR B O 1
ATOM 1620 N N . LEU B 1 107 ? 28.760 20.965 -22.771 1.00 27.67 106 LEU B N 1
ATOM 1621 C CA . LEU B 1 107 ? 30.119 20.632 -23.184 1.00 30.00 106 LEU B CA 1
ATOM 1622 C C . LEU B 1 107 ? 30.176 19.112 -23.345 1.00 32.63 106 LEU B C 1
ATOM 1623 O O . LEU B 1 107 ? 29.544 18.400 -22.567 1.00 30.79 106 LEU B O 1
ATOM 1628 N N . PRO B 1 108 ? 30.904 18.604 -24.362 1.00 36.07 107 PRO B N 1
ATOM 1629 C CA . PRO B 1 108 ? 31.644 19.334 -25.394 1.00 38.77 107 PRO B CA 1
ATOM 1630 C C . PRO B 1 108 ? 30.714 20.091 -26.339 1.00 41.01 107 PRO B C 1
ATOM 1631 O O . PRO B 1 108 ? 29.550 19.717 -26.505 1.00 39.87 107 PRO B O 1
ATOM 1635 N N . GLU B 1 109 ? 31.244 21.148 -26.947 1.00 45.96 108 GLU B N 1
ATOM 1636 C CA . GLU B 1 109 ? 30.431 22.146 -27.634 1.00 49.13 108 GLU B CA 1
ATOM 1637 C C . GLU B 1 109 ? 30.578 22.043 -29.147 1.00 52.62 108 GLU B C 1
ATOM 1638 O O . GLU B 1 109 ? 30.360 20.982 -29.730 1.00 55.15 108 GLU B O 1
#

Sequence (196 aa):
ADEVTFVNNRFTVHHGAPAEFESVFARTAAFFARQPGFVRHTLLRRERDKDNNSYVNIIAVWTDHDAFRRRALAQPGFLPHATALRALSTSEHGLFTTARQTTLPEADEVTFVNNRFTVHGAPAEFESVFARTAAFFARQPGFVRHTLLRRERDKDNSYVNIIAVWTDHDAFRRALAQPGFLPHATALRALSTSSEHGLFTTARQTTLPE

Organism: Streptomyces nogalater (NCBI:txid38314)

Secondary structure (DSSP, 8-state):
---EEEEEEEEE-S-HHHHHHHHHHHHHHHHTSTTEEEEEEEEETT-SSEEEEEEEESSHHHHHHHHT-TTHHHHHHHHHTTEEEEEEEEEEEEEE--/---EEEEEEEEE-S-HHHHHHHHHHHHHHHHTSTTEEEEEEEEETT-SSEEEEEEEESSHHHHHHHHT-GGGHHHHHHHHHHEEEEEEEEEEEEEE--

GO terms:
  GO:0016703 oxidoreductase activity, acting on single donors with incorporation of molecular oxygen, incorporation of one atom of oxygen (internal monooxygenases or internal mixed function oxidases) (F, IDA)
  GO:0017000 antibiotic biosynthetic process (P, IDA)

Solvent-accessible surface area: 10597 Å² total; per-residue (Å²): 131,113,76,3,10,35,14,16,104,7,54,9,118,28,53,40,80,93,0,25,69,32,9,42,164,6,9,41,13,31,37,167,26,111,22,36,45,121,6,35,0,3,52,28,87,148,106,102,70,15,0,8,14,21,8,7,6,62,49,53,70,12,15,117,157,2,69,81,67,102,30,40,123,87,33,18,100,43,16,180,67,16,4,85,52,67,115,10,24,10,33,45,105,40,63,40,101,194,140,110,72,2,9,30,14,18,89,11,79,5,163,27,53,34,82,95,0,25,53,10,11,46,133,5,6,44,7,27,44,166,20,83,19,37,48,120,5,34,0,2,77,31,83,143,121,96,56,16,0,5,9,20,11,5,6,64,49,54,114,13,14,152,103,0,71,82,47,115,36,36,123,86,32,30,80,31,18,158,79,16,5,68,41,116,110,11,21,10,36,58,124,41,62,43,104,188

Radius of gyration: 17.05 Å; Cα contacts (8 Å, |Δi|>4): 440; chains: 2; bounding box: 48×41×30 Å

B-factor: mean 27.61, std 10.28, range [13.12, 73.56]